Protein AF-A0A1Y3MLW8-F1 (afdb_monomer_lite)

Secondary structure (DSSP, 8-state):
-TTHHHHHHSSPPPEEEEE---TT-STTSSS---SS-SSHHHHHHIIIIIIHHHHHHHHH-TTS-EEEEE-TTSHHHHHHTTTT-HHHHHHHHHHHHHHHHHHHHHTT-TTEEEEEE---HHHH-SHHHHHHHHHHHHHHHHHTTT----EEEESTT----S--TT--SSGGGTT-S--SHHHHHHHHHHHHHHTT-S--EEEEE-SSBSS--S-SSTT--SSBTT-B--SPPEES-STT-TTEEEEE--SPTTB-SS---TTSTT--GGGGSTTB-SS--STTSB-HHHHHHHHHT-SS--

Radius of gyration: 18.71 Å; chains: 1; bounding box: 53×48×47 Å

Foldseek 3Di:
DPPVVCVVVVDADEAEDEQAAFALALQVFPFDPHPHHLDPVSLVCCQVVNLVVVLVVCVVPLSHQYEYAYHPNALLCVLPPCVPTPSNVSRVVRSLVSLLSSQLRQQVRPSYAYAYEPEELLRQQAPSSLLSSLVSVVSSNVSNPPGDHQAHEYQALAQFAQDDPVDAQDVQSVRRRRSGRVSSLVVSQVSNVVSVRPHHAYEYAQQWHLDDFPDSDRPLRWQFHLTARGDDWDAPPDPPPPRHGIHYHNDHFQFGQAACPPPDPRDTVSCVDPRHDPRDDGGRDGHVVRNVSHQVRYVVHD

pLDDT: mean 96.38, std 4.75, range [49.84, 98.94]

Sequence (302 aa):
MTLAEQNDTGKTVLTVFVVYDLPGRDCHALASNGELLANDSDWARYQSEYIDVIEEKLKTYKSQPVVLVVEPDSLANMVTNLDSTPACRDSEKYYMDGHAYLIKKLGVLPHVAMYLDIGHAFWLGWDDNRLKAGKVYSKVIQSGTPGNVRGFASNVANYTPWEDPTLSRGPDTEWNPCPDEKRYIEAMYKDFTSAGIKSVYFIDDTSRNGHKTDRTHPGEWCNQTGVGIGARPQANPISGMDYLDAFYWVKPLGESDGTSDESAKRYDGYCGHATAMKPAPEAGQWFQKHFEQGLENANPPL

Structure (mmCIF, N/CA/C/O backbone):
data_AF-A0A1Y3MLW8-F1
#
_entry.id   AF-A0A1Y3MLW8-F1
#
loop_
_atom_site.group_PDB
_atom_site.id
_atom_site.type_symbol
_atom_site.label_atom_id
_atom_site.label_alt_id
_atom_site.label_comp_id
_atom_site.label_asym_id
_atom_site.label_entity_id
_atom_site.label_seq_id
_atom_site.pdbx_PDB_ins_code
_atom_site.Cartn_x
_atom_site.Cartn_y
_atom_site.Cartn_z
_atom_site.occupancy
_atom_site.B_iso_or_equiv
_atom_site.auth_seq_id
_atom_site.auth_comp_id
_atom_site.auth_asym_id
_atom_site.auth_atom_id
_atom_site.pdbx_PDB_model_num
ATOM 1 N N . MET A 1 1 ? -27.211 14.405 0.243 1.00 49.84 1 MET A N 1
ATOM 2 C CA . MET A 1 1 ? -27.529 13.779 1.545 1.00 49.84 1 MET A CA 1
ATOM 3 C C . MET A 1 1 ? -26.325 12.951 1.935 1.00 49.84 1 MET A C 1
ATOM 5 O O . MET A 1 1 ? -25.868 12.167 1.116 1.00 49.84 1 MET A O 1
ATOM 9 N N . THR A 1 2 ? -25.741 13.196 3.102 1.00 64.38 2 THR A N 1
ATOM 10 C CA . THR A 1 2 ? -24.574 12.440 3.572 1.00 64.38 2 THR A CA 1
ATOM 11 C C . THR A 1 2 ? -24.978 10.984 3.785 1.00 64.38 2 THR A C 1
ATOM 13 O O . THR A 1 2 ? -26.080 10.737 4.275 1.00 64.38 2 THR A O 1
ATOM 16 N N . LEU A 1 3 ? -24.108 10.042 3.410 1.00 81.12 3 LEU A N 1
ATOM 17 C CA . LEU A 1 3 ? -24.342 8.597 3.552 1.00 81.12 3 LEU A CA 1
ATOM 18 C C . LEU A 1 3 ? -25.530 8.075 2.716 1.00 81.12 3 LEU A C 1
ATOM 20 O O . LEU A 1 3 ? -26.331 7.280 3.197 1.00 81.12 3 LEU A O 1
ATOM 24 N N . ALA A 1 4 ? -25.671 8.546 1.470 1.00 85.12 4 ALA A N 1
ATOM 25 C CA . ALA A 1 4 ? -26.802 8.205 0.600 1.00 85.12 4 ALA A CA 1
ATOM 26 C C . ALA A 1 4 ? -27.037 6.687 0.477 1.00 85.12 4 ALA A C 1
ATOM 28 O O . ALA A 1 4 ? -28.163 6.245 0.665 1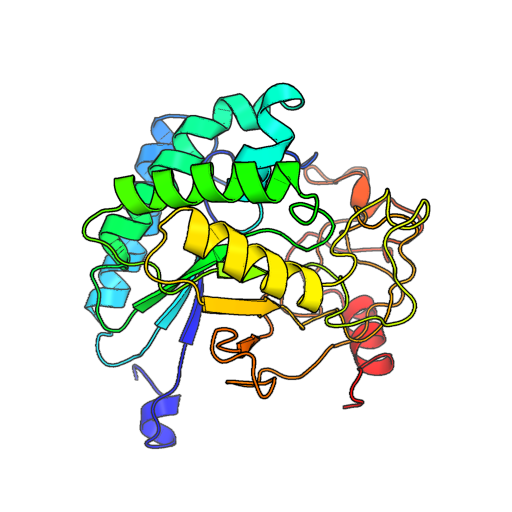.00 85.12 4 ALA A O 1
ATOM 29 N N . GLU A 1 5 ? -25.983 5.898 0.255 1.00 86.88 5 GLU A N 1
ATOM 30 C CA . GLU A 1 5 ? -26.079 4.436 0.141 1.00 86.88 5 GLU A CA 1
ATOM 31 C C . GLU A 1 5 ? -26.490 3.763 1.461 1.00 86.88 5 GLU A C 1
ATOM 33 O O . GLU A 1 5 ? -27.329 2.863 1.462 1.00 86.88 5 GLU A O 1
ATOM 38 N N . GLN A 1 6 ? -25.973 4.226 2.606 1.00 87.62 6 GLN A N 1
ATOM 39 C CA . GLN A 1 6 ? -26.411 3.712 3.909 1.00 87.62 6 GLN A CA 1
ATOM 40 C C . GLN A 1 6 ? -27.889 4.013 4.166 1.00 87.62 6 GLN A C 1
ATOM 42 O O . GLN A 1 6 ? -28.619 3.158 4.661 1.00 87.62 6 GLN A O 1
ATOM 47 N N . ASN A 1 7 ? -28.330 5.229 3.836 1.00 86.44 7 ASN A N 1
ATOM 48 C CA . ASN A 1 7 ? -29.715 5.648 4.033 1.00 86.44 7 ASN A CA 1
ATOM 49 C C . ASN A 1 7 ? -30.672 4.894 3.103 1.00 86.44 7 ASN A C 1
ATOM 51 O O . ASN A 1 7 ? -31.780 4.568 3.518 1.00 86.44 7 ASN A O 1
ATOM 55 N N . ASP A 1 8 ? -30.244 4.617 1.870 1.00 90.00 8 ASP A N 1
ATOM 56 C CA . ASP A 1 8 ? -31.035 3.888 0.876 1.00 90.00 8 ASP A CA 1
ATOM 57 C C . ASP A 1 8 ? -31.150 2.395 1.219 1.00 90.00 8 ASP A C 1
ATOM 59 O O . ASP A 1 8 ? -32.232 1.814 1.186 1.00 90.00 8 ASP A O 1
ATOM 63 N N . THR A 1 9 ? -30.043 1.772 1.630 1.00 90.06 9 THR A N 1
ATOM 64 C CA . THR A 1 9 ? -29.996 0.325 1.899 1.00 90.06 9 THR A CA 1
ATOM 65 C C . THR A 1 9 ? -30.373 -0.055 3.332 1.00 90.06 9 THR A C 1
ATOM 67 O O . THR A 1 9 ? -30.633 -1.229 3.607 1.00 90.06 9 THR A O 1
ATOM 70 N N . GLY A 1 10 ? -30.347 0.899 4.269 1.00 87.75 10 GLY A N 1
ATOM 71 C CA . GLY A 1 10 ? -30.473 0.648 5.707 1.00 87.75 10 GLY A CA 1
ATOM 72 C C . GLY A 1 10 ? -29.309 -0.156 6.302 1.00 87.75 10 GLY A C 1
ATOM 73 O O . GLY A 1 10 ? -29.403 -0.618 7.440 1.00 87.75 10 GLY A O 1
ATOM 74 N N . LYS A 1 11 ? -28.225 -0.361 5.543 1.00 89.06 11 LYS A N 1
ATOM 75 C CA . LYS A 1 11 ? -27.045 -1.124 5.960 1.00 89.06 11 LYS A CA 1
ATOM 76 C C . LYS A 1 11 ? -25.876 -0.193 6.238 1.00 89.06 11 LYS A C 1
ATOM 78 O O . LYS A 1 11 ? -25.722 0.859 5.622 1.00 89.06 11 LYS A O 1
ATOM 83 N N . THR A 1 12 ? -25.014 -0.606 7.158 1.00 89.31 12 THR A N 1
ATOM 84 C CA . THR A 1 12 ? -23.714 0.039 7.327 1.00 89.31 12 THR A CA 1
ATOM 85 C C . THR A 1 12 ? -22.856 -0.250 6.100 1.00 89.31 12 THR A C 1
ATOM 87 O O . THR A 1 12 ? -22.610 -1.409 5.778 1.00 89.31 12 THR A O 1
ATOM 90 N N . VAL A 1 13 ? -22.407 0.805 5.430 1.00 90.25 13 VAL A N 1
ATOM 91 C CA . VAL A 1 13 ? -21.426 0.743 4.341 1.00 90.25 13 VAL A CA 1
ATOM 92 C C . VAL A 1 13 ? -20.054 0.942 4.968 1.00 90.25 13 VAL A C 1
ATOM 94 O O . VAL A 1 13 ? -19.948 1.694 5.929 1.00 90.25 13 VAL A O 1
ATOM 97 N N . LEU A 1 14 ? -19.017 0.279 4.469 1.00 92.62 14 LEU A N 1
ATOM 98 C CA . LEU A 1 14 ? -17.629 0.537 4.852 1.00 92.62 14 LEU A CA 1
ATOM 99 C C . LEU A 1 14 ? -16.979 1.362 3.743 1.00 92.62 14 LEU A C 1
ATOM 101 O O . LEU A 1 14 ? -16.969 0.924 2.596 1.00 92.62 14 LEU A O 1
ATOM 105 N N . THR A 1 15 ? -16.443 2.537 4.067 1.00 94.56 15 THR A N 1
ATOM 106 C CA . THR A 1 15 ? -15.728 3.360 3.082 1.00 94.56 15 THR A CA 1
ATOM 107 C C . THR A 1 15 ? -14.231 3.148 3.224 1.00 94.56 15 THR A C 1
ATOM 109 O O . THR A 1 15 ? -13.705 3.228 4.331 1.00 94.56 15 THR A O 1
ATOM 112 N N . VAL A 1 16 ? -13.544 2.905 2.111 1.00 96.81 16 VAL A N 1
ATOM 113 C CA . VAL A 1 16 ? -12.088 2.752 2.077 1.00 96.81 16 VAL A CA 1
ATOM 114 C C . VAL A 1 16 ? -11.484 3.943 1.343 1.00 96.81 16 VAL A C 1
ATOM 116 O O . VAL A 1 16 ? -11.948 4.302 0.263 1.00 96.81 16 VAL A O 1
ATOM 119 N N . PHE A 1 17 ? -10.462 4.553 1.933 1.00 98.38 17 PHE A N 1
ATOM 120 C CA . PHE A 1 17 ? -9.641 5.580 1.297 1.00 98.38 17 PHE A CA 1
ATOM 121 C C . PHE A 1 17 ? -8.176 5.157 1.309 1.00 98.38 17 PHE A C 1
ATOM 123 O O . PHE A 1 17 ? -7.743 4.417 2.194 1.00 98.38 17 PHE A O 1
ATOM 130 N N . VAL A 1 18 ? -7.410 5.691 0.363 1.00 98.69 18 VAL A N 1
ATOM 131 C CA . VAL A 1 18 ? -5.948 5.659 0.400 1.00 98.69 18 VAL A CA 1
ATOM 132 C C . VAL A 1 18 ? -5.466 7.052 0.802 1.00 98.69 18 VAL A C 1
ATOM 134 O O . VAL A 1 18 ? -5.844 8.042 0.176 1.00 98.69 18 VAL A O 1
ATOM 137 N N . VAL A 1 19 ? -4.680 7.132 1.873 1.00 98.62 19 VAL A N 1
ATOM 138 C CA . VAL A 1 19 ? -3.973 8.350 2.301 1.00 98.62 19 VAL A CA 1
ATOM 139 C C . VAL A 1 19 ? -2.571 8.247 1.714 1.00 98.62 19 VAL A C 1
ATOM 141 O O . VAL A 1 19 ? -1.888 7.283 2.032 1.00 98.62 19 VAL A O 1
ATOM 144 N N . TYR A 1 20 ? -2.189 9.124 0.788 1.00 98.31 20 TYR A N 1
ATOM 145 C CA . TYR A 1 20 ? -0.993 8.926 -0.042 1.00 98.31 20 TYR A CA 1
ATOM 146 C C . TYR A 1 20 ? -0.427 10.247 -0.565 1.00 98.31 20 TYR A C 1
ATOM 148 O O . TYR A 1 20 ? -0.478 10.543 -1.762 1.00 98.31 20 TYR A O 1
ATOM 156 N N . ASP A 1 21 ? 0.072 11.079 0.343 1.00 98.38 21 ASP A N 1
ATOM 157 C CA . ASP A 1 21 ? 0.627 12.388 -0.021 1.00 98.38 21 ASP A CA 1
ATOM 158 C C . ASP A 1 21 ? 1.813 12.812 0.854 1.00 98.38 21 ASP A C 1
ATOM 160 O O . ASP A 1 21 ? 2.048 13.999 1.064 1.00 98.38 21 ASP A O 1
ATOM 164 N N . LEU A 1 22 ? 2.576 11.856 1.396 1.00 98.38 22 LEU A N 1
ATOM 165 C CA . LEU A 1 22 ? 3.767 12.181 2.184 1.00 98.38 22 LEU A CA 1
ATOM 166 C C . LEU A 1 22 ? 4.750 13.112 1.446 1.00 98.38 22 LEU A C 1
ATOM 168 O O . LEU A 1 22 ? 5.023 12.915 0.260 1.00 98.38 22 LEU A O 1
ATOM 172 N N . PRO A 1 23 ? 5.393 14.060 2.156 1.00 98.19 23 PRO A N 1
ATOM 173 C CA . PRO A 1 23 ? 6.496 14.832 1.600 1.00 98.19 23 PRO A CA 1
ATOM 174 C C . PRO A 1 23 ? 7.643 13.927 1.144 1.00 98.19 23 PRO A C 1
ATOM 176 O O . PRO A 1 23 ? 8.137 13.101 1.914 1.00 98.19 23 PRO A O 1
ATOM 179 N N . GLY A 1 24 ? 8.079 14.098 -0.106 1.00 96.56 24 GLY A N 1
ATOM 180 C CA . GLY A 1 24 ? 9.081 13.231 -0.730 1.00 96.56 24 GLY A CA 1
ATOM 181 C C . GLY A 1 24 ? 8.531 11.875 -1.177 1.00 96.56 24 GLY A C 1
ATOM 182 O O . GLY A 1 24 ? 9.279 10.899 -1.190 1.00 96.56 24 GLY A O 1
ATOM 183 N N . ARG A 1 25 ? 7.228 11.785 -1.481 1.00 96.62 25 ARG A N 1
ATOM 184 C CA . ARG A 1 25 ? 6.540 10.559 -1.923 1.00 96.62 25 ARG A CA 1
ATOM 185 C C . ARG A 1 25 ? 7.297 9.813 -3.025 1.00 96.62 25 ARG A C 1
ATOM 187 O O . ARG A 1 25 ? 7.830 10.448 -3.934 1.00 96.62 25 ARG A O 1
ATOM 194 N N . ASP A 1 26 ? 7.271 8.483 -2.969 1.00 93.50 26 ASP A N 1
ATOM 195 C CA . ASP A 1 26 ? 7.878 7.575 -3.955 1.00 93.50 26 ASP A CA 1
ATOM 196 C C . ASP A 1 26 ? 9.395 7.781 -4.081 1.00 93.50 26 ASP A C 1
ATOM 198 O O . ASP A 1 26 ? 9.954 7.898 -5.169 1.00 93.50 26 ASP A O 1
ATOM 202 N N . CYS A 1 27 ? 10.084 7.868 -2.939 1.00 94.88 27 CYS A N 1
ATOM 203 C CA . CYS A 1 27 ? 11.479 8.315 -2.868 1.00 94.88 27 CYS A CA 1
ATOM 204 C C . CYS A 1 27 ? 12.486 7.448 -3.648 1.00 94.88 27 CYS A C 1
ATOM 206 O O . CYS A 1 27 ? 13.619 7.885 -3.861 1.00 94.88 27 CYS A O 1
ATOM 208 N N . HIS A 1 28 ? 12.107 6.222 -4.025 1.00 93.44 28 HIS A N 1
ATOM 209 C CA . HIS A 1 28 ? 12.929 5.295 -4.807 1.00 93.44 28 HIS A CA 1
ATOM 210 C C . HIS A 1 28 ? 12.497 5.166 -6.274 1.00 93.44 28 HIS A C 1
ATOM 212 O O . HIS A 1 28 ? 13.205 4.540 -7.063 1.00 93.44 28 HIS A O 1
ATOM 218 N N . ALA A 1 29 ? 11.375 5.777 -6.659 1.00 85.75 29 ALA A N 1
ATOM 219 C CA . ALA A 1 29 ? 10.962 5.860 -8.052 1.00 85.75 29 ALA A CA 1
ATOM 220 C C . ALA A 1 29 ? 11.835 6.865 -8.826 1.00 85.75 29 ALA A C 1
ATOM 222 O O . ALA A 1 29 ? 12.434 7.779 -8.249 1.00 85.75 29 ALA A O 1
ATOM 223 N N . LEU A 1 30 ? 11.907 6.717 -10.153 1.00 81.19 30 LEU A N 1
ATOM 224 C CA . LEU A 1 30 ? 12.596 7.690 -11.010 1.00 81.19 30 LEU A CA 1
ATOM 225 C C . LEU A 1 30 ? 11.776 8.975 -11.159 1.00 81.19 30 LEU A C 1
ATOM 227 O O . LEU A 1 30 ? 12.343 10.052 -11.362 1.00 81.19 30 LEU A O 1
ATOM 231 N N . ALA A 1 31 ? 10.454 8.864 -11.035 1.00 76.75 31 ALA A N 1
ATOM 232 C CA . ALA A 1 31 ? 9.536 9.987 -10.989 1.00 76.75 31 ALA A CA 1
ATOM 233 C C . ALA A 1 31 ? 8.415 9.741 -9.972 1.00 76.75 31 ALA A C 1
ATOM 235 O O . ALA A 1 31 ? 7.936 8.624 -9.807 1.00 76.75 31 ALA A O 1
ATOM 236 N N . SER A 1 32 ? 7.965 10.823 -9.337 1.00 83.12 32 SER A N 1
ATOM 237 C CA . SER A 1 32 ? 6.831 10.832 -8.414 1.00 83.12 32 SER A CA 1
ATOM 238 C C . SER A 1 32 ? 5.794 11.856 -8.859 1.00 83.12 32 SER A C 1
ATOM 240 O O . SER A 1 32 ? 6.129 12.932 -9.368 1.00 83.12 32 SER A O 1
ATOM 242 N N . ASN A 1 33 ? 4.523 11.534 -8.624 1.00 80.69 33 ASN A N 1
ATOM 243 C CA . ASN A 1 33 ? 3.408 12.467 -8.792 1.00 80.69 33 ASN A CA 1
ATOM 244 C C . ASN A 1 33 ? 3.074 13.231 -7.495 1.00 80.69 33 ASN A C 1
ATOM 246 O O . ASN A 1 33 ? 2.058 13.925 -7.467 1.00 80.69 33 ASN A O 1
ATOM 250 N N . GLY A 1 34 ? 3.863 13.066 -6.425 1.00 87.44 34 GLY A N 1
ATOM 251 C CA . GLY A 1 34 ? 3.646 13.746 -5.148 1.00 87.44 34 GLY A CA 1
ATOM 252 C C . GLY A 1 34 ? 3.831 15.255 -5.281 1.00 87.44 34 GLY A C 1
ATOM 253 O O . GLY A 1 34 ? 4.800 15.718 -5.887 1.00 87.44 34 GLY A O 1
ATOM 254 N N . GLU A 1 35 ? 2.897 16.034 -4.735 1.00 94.25 35 GLU A N 1
ATOM 255 C CA . GLU A 1 35 ? 2.986 17.499 -4.788 1.00 94.25 35 GLU A CA 1
ATOM 256 C C . GLU A 1 35 ? 3.869 18.090 -3.678 1.00 94.25 35 GLU A C 1
ATOM 258 O O . GLU A 1 35 ? 4.337 19.224 -3.800 1.00 94.25 35 GLU A O 1
ATOM 263 N N . LEU A 1 36 ? 4.110 17.318 -2.614 1.00 97.38 36 LEU A N 1
ATOM 264 C CA . LEU A 1 36 ? 4.872 17.721 -1.438 1.00 97.38 36 LEU A CA 1
ATOM 265 C C . LEU A 1 36 ? 6.321 17.232 -1.542 1.00 97.38 36 LEU A C 1
ATOM 267 O O . LEU A 1 36 ? 6.594 16.033 -1.628 1.00 97.38 36 LEU A O 1
ATOM 271 N N . LEU A 1 37 ? 7.277 18.157 -1.514 1.00 97.12 37 LEU A N 1
ATOM 272 C CA . LEU A 1 37 ? 8.703 17.836 -1.543 1.00 97.12 37 LEU A CA 1
ATOM 273 C C . LEU A 1 37 ? 9.219 17.541 -0.126 1.00 97.12 37 LEU A C 1
ATOM 275 O O . LEU A 1 37 ? 8.651 18.000 0.858 1.00 97.12 37 LEU A O 1
ATOM 279 N N . ALA A 1 38 ? 10.342 16.831 -0.006 1.00 97.19 38 ALA A N 1
ATOM 280 C CA . ALA A 1 38 ? 10.981 16.522 1.279 1.00 97.19 38 ALA A CA 1
ATOM 281 C C . ALA A 1 38 ? 11.623 17.768 1.936 1.00 97.19 38 ALA A C 1
ATOM 283 O O . ALA A 1 38 ? 12.844 17.926 1.966 1.00 97.19 38 ALA A O 1
ATOM 284 N N . ASN A 1 39 ? 10.802 18.689 2.442 1.00 97.94 39 ASN A N 1
ATOM 285 C CA . ASN A 1 39 ? 11.227 19.906 3.132 1.00 97.94 39 ASN A CA 1
ATOM 286 C C . ASN A 1 39 ? 10.236 20.313 4.242 1.00 97.94 39 ASN A C 1
ATOM 288 O O . ASN A 1 39 ? 9.078 19.900 4.246 1.00 97.94 39 ASN A O 1
ATOM 292 N N . ASP A 1 40 ? 10.679 21.172 5.164 1.00 98.25 40 ASP A N 1
ATOM 293 C CA . ASP A 1 40 ? 9.876 21.596 6.321 1.00 98.25 40 ASP A CA 1
ATOM 294 C C . ASP A 1 40 ? 8.614 22.403 5.951 1.00 98.25 40 ASP A C 1
ATOM 296 O O . ASP A 1 40 ? 7.636 22.397 6.701 1.00 98.25 40 ASP A O 1
ATOM 300 N N . SER A 1 41 ? 8.610 23.101 4.810 1.00 98.31 41 SER A N 1
ATOM 301 C CA . SER A 1 41 ? 7.443 23.868 4.353 1.00 98.31 41 SER A CA 1
ATOM 302 C C . SER A 1 41 ? 6.327 22.940 3.880 1.00 98.31 41 SER A C 1
ATOM 304 O O . SER A 1 41 ? 5.177 23.101 4.278 1.00 98.31 41 SER A O 1
ATOM 306 N N . ASP A 1 42 ? 6.659 21.951 3.056 1.00 98.38 42 ASP A N 1
ATOM 307 C CA . ASP A 1 42 ? 5.702 20.957 2.572 1.00 98.38 42 ASP A CA 1
ATOM 308 C C . ASP A 1 42 ? 5.326 19.953 3.665 1.00 98.38 42 ASP A C 1
ATOM 310 O O . ASP A 1 42 ? 4.193 19.482 3.701 1.00 98.38 42 ASP A O 1
ATOM 314 N N . TRP A 1 43 ? 6.206 19.708 4.637 1.00 98.56 43 TRP A N 1
ATOM 315 C CA . TRP A 1 43 ? 5.832 19.031 5.876 1.00 98.56 43 TRP A CA 1
ATOM 316 C C . TRP A 1 43 ? 4.708 19.759 6.619 1.00 98.56 43 TRP A C 1
ATOM 318 O O . TRP A 1 43 ? 3.723 19.130 7.007 1.00 98.56 43 TRP A O 1
ATOM 328 N N . ALA A 1 44 ? 4.805 21.082 6.778 1.00 98.62 44 ALA A N 1
ATOM 329 C CA . ALA A 1 44 ? 3.736 21.853 7.406 1.00 98.62 44 ALA A CA 1
ATOM 330 C C . ALA A 1 44 ? 2.417 21.735 6.621 1.00 98.62 44 ALA A C 1
ATOM 332 O O . ALA A 1 44 ? 1.366 21.567 7.240 1.00 98.62 44 ALA A O 1
ATOM 333 N N . ARG A 1 45 ? 2.476 21.742 5.280 1.00 98.69 45 ARG A N 1
ATOM 334 C CA . ARG A 1 45 ? 1.305 21.537 4.407 1.00 98.69 45 ARG A CA 1
ATOM 335 C C . ARG A 1 45 ? 0.704 20.140 4.560 1.00 98.69 45 ARG A C 1
ATOM 337 O O . ARG A 1 45 ? -0.503 20.030 4.746 1.00 98.69 45 ARG A O 1
ATOM 344 N N . TYR A 1 46 ? 1.520 19.085 4.587 1.00 98.81 46 TYR A N 1
ATOM 345 C CA . TYR A 1 46 ? 1.047 17.717 4.842 1.00 98.81 46 TYR A CA 1
ATOM 346 C C . TYR A 1 46 ? 0.247 17.631 6.149 1.00 98.81 46 TYR A C 1
ATOM 348 O O . TYR A 1 46 ? -0.797 16.984 6.228 1.00 98.81 46 TYR A O 1
ATOM 356 N N . GLN A 1 47 ? 0.705 18.327 7.191 1.00 98.75 47 GLN A N 1
ATOM 357 C CA . GLN A 1 47 ? -0.008 18.358 8.462 1.00 98.75 47 GLN A CA 1
ATOM 358 C C . GLN A 1 47 ? -1.326 19.139 8.366 1.00 98.75 47 GLN A C 1
ATOM 360 O O . GLN A 1 47 ? -2.379 18.579 8.673 1.00 98.75 47 GLN A O 1
ATOM 365 N N . SER A 1 48 ? -1.282 20.411 7.954 1.00 98.50 48 SER A N 1
ATOM 366 C CA . SER A 1 48 ? -2.415 21.339 8.087 1.00 98.50 48 SER A CA 1
ATOM 367 C C . SER A 1 48 ? -3.396 21.327 6.915 1.00 98.50 48 SER A C 1
ATOM 369 O O . SER A 1 48 ? -4.590 21.547 7.114 1.00 98.50 48 SER A O 1
ATOM 371 N N . GLU A 1 49 ? -2.913 21.094 5.698 1.00 98.44 49 GLU A N 1
ATOM 372 C CA . GLU A 1 49 ? -3.705 21.148 4.464 1.00 98.44 49 GLU A CA 1
ATOM 373 C C . GLU A 1 49 ? -4.213 19.761 4.050 1.00 98.44 49 GLU A C 1
ATOM 375 O O . GLU A 1 49 ? -5.195 19.671 3.314 1.00 98.44 49 GLU A O 1
ATOM 380 N N . TYR A 1 50 ? -3.601 18.688 4.567 1.00 98.56 50 TYR A N 1
ATOM 381 C CA . TYR A 1 50 ? -3.959 17.311 4.229 1.00 98.56 50 TYR A CA 1
ATOM 382 C C . TYR A 1 50 ? -4.491 16.515 5.432 1.00 98.56 50 TYR A C 1
ATOM 384 O O . TYR A 1 50 ? -5.701 16.286 5.533 1.00 98.56 50 TYR A O 1
ATOM 392 N N . ILE A 1 51 ? -3.640 16.129 6.392 1.00 98.81 51 ILE A N 1
ATOM 393 C CA . ILE A 1 51 ? -4.054 15.241 7.496 1.00 98.81 51 ILE A CA 1
ATOM 394 C C . ILE A 1 51 ? -5.082 15.897 8.429 1.00 98.81 51 ILE A C 1
ATOM 396 O O . ILE A 1 51 ? -6.062 15.249 8.811 1.00 98.81 51 ILE A O 1
ATOM 400 N N . ASP A 1 52 ? -4.912 17.173 8.780 1.00 98.75 52 ASP A N 1
ATOM 401 C CA . ASP A 1 52 ? -5.876 17.907 9.610 1.00 98.75 52 ASP A CA 1
ATOM 402 C C . ASP A 1 52 ? -7.246 18.042 8.928 1.00 98.75 52 ASP A C 1
ATOM 404 O O . ASP A 1 52 ? -8.287 17.902 9.580 1.00 98.75 52 ASP A O 1
ATOM 408 N N . VAL A 1 53 ? -7.261 18.233 7.605 1.00 98.50 53 VAL A N 1
ATOM 409 C CA . VAL A 1 53 ? -8.495 18.299 6.810 1.00 98.50 53 VAL A CA 1
ATOM 410 C C . VAL A 1 53 ? -9.208 16.945 6.803 1.00 98.50 53 VAL A C 1
ATOM 412 O O . VAL A 1 53 ? -10.425 16.889 7.009 1.00 98.50 53 VAL A O 1
ATOM 415 N N . ILE A 1 54 ? -8.470 15.843 6.632 1.00 98.56 54 ILE A N 1
ATOM 416 C CA . ILE A 1 54 ? -9.018 14.482 6.730 1.00 98.56 54 ILE A CA 1
ATOM 417 C C . ILE A 1 54 ? -9.603 14.243 8.131 1.00 98.56 54 ILE A C 1
ATOM 419 O O . ILE A 1 54 ? -10.740 13.777 8.254 1.00 98.56 54 ILE A O 1
ATOM 423 N N . GLU A 1 55 ? -8.875 14.608 9.192 1.00 98.56 55 GLU A N 1
ATOM 424 C CA . GLU A 1 55 ? -9.335 14.460 10.578 1.00 98.56 55 GLU A CA 1
ATOM 425 C C . GLU A 1 55 ? -10.667 15.194 10.819 1.00 98.56 55 GLU A C 1
ATOM 427 O O . GLU A 1 55 ? -11.583 14.636 11.432 1.00 98.56 55 GLU A O 1
ATOM 432 N N . GLU A 1 56 ? -10.812 16.424 10.315 1.00 98.12 56 GLU A N 1
ATOM 433 C CA . GLU A 1 56 ? -12.048 17.210 10.416 1.00 98.12 56 GLU A CA 1
ATOM 434 C C . GLU A 1 56 ? -13.243 16.473 9.786 1.00 98.12 56 GLU A C 1
ATOM 436 O O . GLU A 1 56 ? -14.324 16.378 10.389 1.00 98.12 56 GLU A O 1
ATOM 441 N N . LYS A 1 57 ? -13.059 15.895 8.591 1.00 96.75 57 LYS A N 1
ATOM 442 C CA . LYS A 1 57 ? -14.129 15.148 7.910 1.00 96.75 57 LYS A CA 1
ATOM 443 C C . LYS A 1 57 ? -14.473 13.863 8.649 1.00 96.75 57 LYS A C 1
ATOM 445 O O . LYS A 1 57 ? -15.655 13.589 8.865 1.00 96.75 57 LYS A O 1
ATOM 450 N N . LEU A 1 58 ? -13.479 13.124 9.135 1.00 97.06 58 LEU A N 1
ATOM 451 C CA . LEU A 1 58 ? -13.711 11.905 9.913 1.00 97.06 58 LEU A CA 1
ATOM 452 C C . LEU A 1 58 ? -14.391 12.197 11.259 1.00 97.06 58 LEU A C 1
ATOM 454 O O . LEU A 1 58 ? -15.247 11.426 11.691 1.00 97.06 58 LEU A O 1
ATOM 458 N N . LYS A 1 59 ? -14.103 13.338 11.898 1.00 97.00 59 LYS A N 1
ATOM 459 C CA . LYS A 1 59 ? -14.828 13.803 13.096 1.00 97.00 59 LYS A CA 1
ATOM 460 C C . LYS A 1 59 ? -16.261 14.238 12.799 1.00 97.00 59 LYS A C 1
ATOM 462 O O . LYS A 1 59 ? -17.083 14.226 13.715 1.00 97.00 59 LYS A O 1
ATOM 467 N N . THR A 1 60 ? -16.570 14.605 11.560 1.00 94.81 60 THR A N 1
ATOM 468 C CA . THR A 1 60 ? -17.928 14.964 11.136 1.00 94.81 60 THR A CA 1
ATOM 469 C C . THR A 1 60 ? -18.775 13.712 10.885 1.00 94.81 60 THR A C 1
ATOM 471 O O . THR A 1 60 ? -19.900 13.619 11.373 1.00 94.81 60 THR A O 1
ATOM 474 N N . TYR A 1 61 ? -18.223 12.706 10.201 1.00 91.12 61 TYR A N 1
ATOM 475 C CA . TYR A 1 61 ? -18.945 11.499 9.774 1.00 91.12 61 TYR A CA 1
ATOM 476 C C . TYR A 1 61 ? -18.735 10.287 10.695 1.00 91.12 61 TYR A C 1
ATOM 478 O O . TYR A 1 61 ? -18.398 9.199 10.243 1.00 91.12 61 TYR A O 1
ATOM 486 N N . LYS A 1 62 ? -18.968 10.448 12.003 1.00 92.06 62 LYS A N 1
ATOM 487 C CA . LYS A 1 62 ? -18.653 9.420 13.024 1.00 92.06 62 LYS A CA 1
ATOM 488 C C . LYS A 1 62 ? -19.438 8.106 12.908 1.00 92.06 62 LYS A C 1
ATOM 490 O O . LYS A 1 62 ? -19.038 7.108 13.494 1.00 92.06 62 LYS A O 1
ATOM 495 N N . SER A 1 63 ? -20.583 8.113 12.225 1.00 89.19 63 SER A N 1
ATOM 496 C CA . SER A 1 63 ? -21.417 6.916 12.031 1.00 89.19 63 SER A CA 1
ATOM 497 C C . SER A 1 63 ? -20.978 6.053 10.846 1.00 89.19 63 SER A C 1
ATOM 499 O O . SER A 1 63 ? -21.457 4.930 10.713 1.00 89.19 63 SER A O 1
ATOM 501 N N . GLN A 1 64 ? -20.112 6.581 9.978 1.00 92.12 64 GLN A N 1
ATOM 502 C CA . GLN A 1 64 ? -19.573 5.889 8.813 1.00 92.12 64 GLN A CA 1
ATOM 503 C C . GLN A 1 64 ? -18.283 5.187 9.243 1.00 92.12 64 GLN A C 1
ATOM 505 O O . GLN A 1 64 ? -17.324 5.883 9.571 1.00 92.12 64 GLN A O 1
ATOM 510 N N . PRO A 1 65 ? -18.209 3.848 9.272 1.00 95.31 65 PRO A N 1
ATOM 511 C CA . PRO A 1 65 ? -16.926 3.191 9.465 1.00 95.31 65 PRO A CA 1
ATOM 512 C C . PRO A 1 65 ? -16.027 3.459 8.254 1.00 95.31 65 PRO A C 1
ATOM 514 O O . PRO A 1 65 ? -16.480 3.409 7.104 1.00 95.31 65 PRO A O 1
ATOM 517 N N . VAL A 1 66 ? -14.759 3.758 8.522 1.00 97.88 66 VAL A N 1
ATOM 518 C CA . VAL A 1 66 ? -13.768 4.121 7.509 1.00 97.88 66 VAL A CA 1
ATOM 519 C C . VAL A 1 66 ? -12.520 3.262 7.658 1.00 97.88 66 VAL A C 1
ATOM 521 O O . VAL A 1 66 ? -11.999 3.093 8.759 1.00 97.88 66 VAL A O 1
ATOM 524 N N . VAL A 1 67 ? -12.016 2.759 6.536 1.00 98.62 67 VAL A N 1
ATOM 525 C CA . VAL A 1 67 ? -10.681 2.176 6.419 1.00 98.62 67 VAL A CA 1
ATOM 526 C C . VAL A 1 67 ? -9.765 3.169 5.718 1.00 98.62 67 VAL A C 1
ATOM 528 O O . VAL A 1 67 ? -10.143 3.746 4.700 1.00 98.62 67 VAL A O 1
ATOM 531 N N . LEU A 1 68 ? -8.557 3.342 6.247 1.00 98.88 68 LEU A N 1
ATOM 532 C CA . LEU A 1 68 ? -7.483 4.081 5.595 1.00 98.88 68 LEU A CA 1
ATOM 533 C C . LEU A 1 68 ? -6.351 3.107 5.266 1.00 98.88 68 LEU A C 1
ATOM 535 O O . LEU A 1 68 ? -5.761 2.525 6.179 1.00 98.88 68 LEU A O 1
ATOM 539 N N . VAL A 1 69 ? -6.056 2.938 3.979 1.00 98.88 69 VAL A N 1
ATOM 540 C CA . VAL A 1 69 ? -4.787 2.363 3.518 1.00 98.88 69 VAL A CA 1
ATOM 541 C C . VAL A 1 69 ? -3.770 3.490 3.527 1.00 98.88 69 VAL A C 1
ATOM 543 O O . VAL A 1 69 ? -3.996 4.534 2.916 1.00 98.88 69 VAL A O 1
ATOM 546 N N . VAL A 1 70 ? -2.710 3.322 4.304 1.00 98.88 70 VAL A N 1
ATOM 547 C CA . VAL A 1 70 ? -1.836 4.424 4.689 1.00 98.88 70 VAL A CA 1
ATOM 548 C C . VAL A 1 70 ? -0.526 4.343 3.932 1.00 98.88 70 VAL A C 1
ATOM 550 O O . VAL A 1 70 ? 0.242 3.402 4.121 1.00 98.88 70 VAL A O 1
ATOM 553 N N . GLU A 1 71 ? -0.308 5.387 3.143 1.00 98.62 71 GLU A N 1
ATOM 554 C CA . GLU A 1 71 ? 0.924 5.789 2.481 1.00 98.62 71 GLU A CA 1
ATOM 555 C C . GLU A 1 71 ? 1.647 4.614 1.809 1.00 98.62 71 GLU A C 1
ATOM 557 O O . GLU A 1 71 ? 2.717 4.211 2.268 1.00 98.62 71 GLU A O 1
ATOM 562 N N . PRO A 1 72 ? 1.080 4.037 0.732 1.00 98.62 72 PRO A N 1
ATOM 563 C CA . PRO A 1 72 ? 1.790 3.059 -0.088 1.00 98.62 72 PRO A CA 1
ATOM 564 C C . PRO A 1 72 ? 3.195 3.519 -0.489 1.00 98.62 72 PRO A C 1
ATOM 566 O O . PRO A 1 72 ? 3.447 4.715 -0.605 1.00 98.62 72 PRO A O 1
ATOM 569 N N . ASP A 1 73 ? 4.117 2.573 -0.683 1.00 96.50 73 ASP A N 1
ATOM 570 C CA . ASP A 1 73 ? 5.489 2.852 -1.146 1.00 96.50 73 ASP A CA 1
ATOM 571 C C . ASP A 1 73 ? 6.313 3.746 -0.193 1.00 96.50 73 ASP A C 1
ATOM 573 O O . ASP A 1 73 ? 7.260 4.420 -0.588 1.00 96.50 73 ASP A O 1
ATOM 577 N N . SER A 1 74 ? 5.988 3.773 1.103 1.00 98.25 74 SER A N 1
ATOM 578 C CA . SER A 1 74 ? 6.658 4.668 2.055 1.00 98.25 74 SER A CA 1
ATOM 579 C C . SER A 1 74 ? 7.588 3.937 3.033 1.00 98.25 74 SER A C 1
ATOM 581 O O . SER A 1 74 ? 8.808 3.924 2.867 1.00 98.25 74 SER A O 1
ATOM 583 N N . LEU A 1 75 ? 7.055 3.282 4.065 1.00 98.62 75 LEU A N 1
ATOM 584 C CA . LEU A 1 75 ? 7.852 2.625 5.103 1.00 98.62 75 LEU A CA 1
ATOM 585 C C . LEU A 1 75 ? 8.645 1.428 4.569 1.00 98.62 75 LEU A C 1
ATOM 587 O O . LEU A 1 75 ? 9.712 1.134 5.107 1.00 98.62 75 LEU A O 1
ATOM 591 N N . ALA A 1 76 ? 8.195 0.772 3.496 1.00 98.50 76 ALA A N 1
ATOM 592 C CA . ALA A 1 76 ? 8.986 -0.251 2.812 1.00 98.50 76 ALA A CA 1
ATOM 593 C C . ALA A 1 76 ? 10.313 0.320 2.264 1.00 98.50 76 ALA A C 1
ATOM 595 O O . ALA A 1 76 ? 11.370 -0.288 2.452 1.00 98.50 76 ALA A O 1
ATOM 596 N N . ASN A 1 77 ? 10.303 1.547 1.727 1.00 98.44 77 ASN A N 1
ATOM 597 C CA . ASN A 1 77 ? 11.521 2.253 1.318 1.00 98.44 77 ASN A CA 1
ATOM 598 C C . ASN A 1 77 ? 12.460 2.540 2.505 1.00 98.44 77 ASN A C 1
ATOM 600 O O . ASN A 1 77 ? 13.683 2.459 2.359 1.00 98.44 77 ASN A O 1
ATOM 604 N N . MET A 1 78 ? 11.917 2.796 3.701 1.00 98.19 78 MET A N 1
ATOM 605 C CA . MET A 1 78 ? 12.714 2.980 4.927 1.00 98.19 78 MET A CA 1
ATOM 606 C C . MET A 1 78 ? 13.404 1.689 5.387 1.00 98.19 78 MET A C 1
ATOM 608 O O . MET A 1 78 ? 14.361 1.733 6.158 1.00 98.19 78 MET A O 1
ATOM 612 N N . VAL A 1 79 ? 12.937 0.528 4.919 1.00 98.38 79 VAL A N 1
ATOM 613 C CA . VAL A 1 79 ? 13.536 -0.772 5.236 1.00 98.38 79 VAL A CA 1
ATOM 614 C C . VAL A 1 79 ? 14.687 -1.110 4.288 1.00 98.38 79 VAL A C 1
ATOM 616 O O . VAL A 1 79 ? 15.692 -1.665 4.741 1.00 98.38 79 VAL A O 1
ATOM 619 N N . THR A 1 80 ? 14.558 -0.800 2.993 1.00 98.00 80 THR A N 1
ATOM 620 C CA . THR A 1 80 ? 15.472 -1.334 1.965 1.00 98.00 80 THR A CA 1
ATOM 621 C C . THR A 1 80 ? 16.297 -0.288 1.219 1.00 98.00 80 THR A C 1
ATOM 623 O O . THR A 1 80 ? 17.371 -0.631 0.734 1.00 98.00 80 THR A O 1
ATOM 626 N N . ASN A 1 81 ? 15.847 0.970 1.132 1.00 97.69 81 ASN A N 1
ATOM 627 C CA . ASN A 1 81 ? 16.343 1.905 0.110 1.00 97.69 81 ASN A CA 1
ATOM 628 C C . ASN A 1 81 ? 17.073 3.142 0.660 1.00 97.69 81 ASN A C 1
ATOM 630 O O . ASN A 1 81 ? 17.587 3.945 -0.121 1.00 97.69 81 ASN A O 1
ATOM 634 N N . LEU A 1 82 ? 17.202 3.281 1.985 1.00 95.88 82 LEU A N 1
ATOM 635 C CA . LEU A 1 82 ? 17.935 4.392 2.613 1.00 95.88 82 LEU A CA 1
ATOM 636 C C . LEU A 1 82 ? 19.408 4.456 2.170 1.00 95.88 82 LEU A C 1
ATOM 638 O O . LEU A 1 82 ? 19.912 5.516 1.801 1.00 95.88 82 LEU A O 1
ATOM 642 N N . ASP A 1 83 ? 20.119 3.330 2.149 1.00 94.31 83 ASP A N 1
ATOM 643 C CA . ASP A 1 83 ? 21.556 3.342 1.844 1.00 94.31 83 ASP A CA 1
ATOM 644 C C . ASP A 1 83 ? 21.831 3.620 0.356 1.00 94.31 83 ASP A C 1
ATOM 646 O O . ASP A 1 83 ? 22.766 4.345 0.005 1.00 94.31 83 ASP A O 1
ATOM 650 N N . SER A 1 84 ? 20.981 3.097 -0.529 1.00 95.00 84 SER A N 1
ATOM 651 C CA . SER A 1 84 ? 21.149 3.183 -1.982 1.00 95.00 84 SER A CA 1
ATOM 652 C C . SER A 1 84 ? 20.611 4.479 -2.589 1.00 95.00 84 SER A C 1
ATOM 654 O O . SER A 1 84 ? 21.068 4.872 -3.661 1.00 95.00 84 SER A O 1
ATOM 656 N N . THR A 1 85 ? 19.685 5.174 -1.915 1.00 96.50 85 THR A N 1
ATOM 657 C CA . THR A 1 85 ? 18.881 6.231 -2.549 1.00 96.50 85 THR A CA 1
ATOM 658 C C . THR A 1 85 ? 18.898 7.533 -1.747 1.00 96.50 85 THR A C 1
ATOM 660 O O . THR A 1 85 ? 18.251 7.615 -0.702 1.00 96.50 85 THR A O 1
ATOM 663 N N . PRO A 1 86 ? 19.597 8.586 -2.225 1.00 96.44 86 PRO A N 1
ATOM 664 C CA . PRO A 1 86 ? 19.642 9.884 -1.549 1.00 96.44 86 PRO A CA 1
ATOM 665 C C . PRO A 1 86 ? 18.261 10.469 -1.241 1.00 96.44 86 PRO A C 1
ATOM 667 O O . PRO A 1 86 ? 18.023 10.862 -0.105 1.00 96.44 86 PRO A O 1
ATOM 670 N N . ALA A 1 87 ? 17.332 10.426 -2.201 1.00 96.44 87 ALA A N 1
ATOM 671 C CA . ALA A 1 87 ? 15.979 10.943 -2.011 1.00 96.44 87 ALA A CA 1
ATOM 672 C C . ALA A 1 87 ? 15.226 10.238 -0.865 1.00 96.44 87 ALA A C 1
ATOM 674 O O . ALA A 1 87 ? 14.491 10.893 -0.128 1.00 96.44 87 ALA A O 1
ATOM 675 N N . CYS A 1 88 ? 15.453 8.937 -0.641 1.00 97.62 88 CYS A N 1
ATOM 676 C CA . CYS A 1 88 ? 14.878 8.235 0.509 1.00 97.62 88 CYS A CA 1
ATOM 677 C C . CYS A 1 88 ? 15.498 8.658 1.840 1.00 97.62 88 CYS A C 1
ATOM 679 O O . CYS A 1 88 ? 14.773 8.759 2.825 1.00 97.62 88 CYS A O 1
ATOM 681 N N . ARG A 1 89 ? 16.801 8.965 1.885 1.00 97.56 89 ARG A N 1
ATOM 682 C CA . ARG A 1 89 ? 17.422 9.526 3.101 1.00 97.56 89 ARG A CA 1
ATOM 683 C C . ARG A 1 89 ? 16.882 10.907 3.422 1.00 97.56 89 ARG A C 1
ATOM 685 O O . ARG A 1 89 ? 16.556 11.179 4.572 1.00 97.56 89 ARG A O 1
ATOM 692 N N . ASP A 1 90 ? 16.745 11.750 2.405 1.00 97.19 90 ASP A N 1
ATOM 693 C CA . ASP A 1 90 ? 16.203 13.099 2.566 1.00 97.19 90 ASP A CA 1
ATOM 694 C C . ASP A 1 90 ? 14.728 13.056 3.012 1.00 97.19 90 ASP A C 1
ATOM 696 O O . ASP A 1 90 ? 14.274 13.923 3.760 1.00 97.19 90 ASP A O 1
ATOM 700 N N . SER A 1 91 ? 13.997 12.008 2.613 1.00 98.06 91 SER A N 1
ATOM 701 C CA . SER A 1 91 ? 12.586 11.797 2.960 1.00 98.06 91 SER A CA 1
ATOM 702 C C . SER A 1 91 ? 12.365 11.066 4.290 1.00 98.06 91 SER A C 1
ATOM 704 O O . SER A 1 91 ? 11.249 11.092 4.810 1.00 98.06 91 SER A O 1
ATOM 706 N N . GLU A 1 92 ? 13.400 10.449 4.880 1.00 98.38 92 GLU A N 1
ATOM 707 C CA . GLU A 1 92 ? 13.270 9.554 6.043 1.00 98.38 92 GLU A CA 1
ATOM 708 C C . GLU A 1 92 ? 12.526 10.218 7.200 1.00 98.38 92 GLU A C 1
ATOM 710 O O . GLU A 1 92 ? 11.576 9.660 7.755 1.00 98.38 92 GLU A O 1
ATOM 715 N N . LYS A 1 93 ? 12.922 11.451 7.530 1.00 98.19 93 LYS A N 1
ATOM 716 C CA . LYS A 1 93 ? 12.274 12.235 8.582 1.00 98.19 93 LYS A CA 1
ATOM 717 C C . LYS A 1 93 ? 10.772 12.368 8.330 1.00 98.19 93 LYS A C 1
ATOM 719 O O . LYS A 1 93 ? 9.984 12.119 9.238 1.00 98.19 93 LYS A O 1
ATOM 724 N N . TYR A 1 94 ? 10.382 12.765 7.122 1.00 98.56 94 TYR A N 1
ATOM 725 C CA . TYR A 1 94 ? 8.990 13.067 6.796 1.00 98.56 94 TYR A CA 1
ATOM 726 C C . TYR A 1 94 ? 8.138 11.807 6.719 1.00 98.56 94 TYR A C 1
ATOM 728 O O . TYR A 1 94 ? 6.992 11.832 7.155 1.00 98.56 94 TYR A O 1
ATOM 736 N N . TYR A 1 95 ? 8.700 10.686 6.265 1.00 98.62 95 TYR A N 1
ATOM 737 C CA . TYR A 1 95 ? 7.991 9.409 6.270 1.00 98.62 95 TYR A CA 1
ATOM 738 C C . TYR A 1 95 ? 7.743 8.945 7.704 1.00 98.62 95 TYR A C 1
ATOM 740 O O . TYR A 1 95 ? 6.604 8.658 8.074 1.00 98.62 95 TYR A O 1
ATOM 748 N N . MET A 1 96 ? 8.778 8.930 8.546 1.00 98.69 96 MET A N 1
ATOM 749 C CA . MET A 1 96 ? 8.654 8.468 9.931 1.00 98.69 96 MET A CA 1
ATOM 750 C C . MET A 1 96 ? 7.735 9.381 10.760 1.00 98.69 96 MET A C 1
ATOM 752 O O . MET A 1 96 ? 6.846 8.889 11.464 1.00 98.69 96 MET A O 1
ATOM 756 N N . ASP A 1 97 ? 7.908 10.702 10.656 1.00 98.75 97 ASP A N 1
ATOM 757 C CA . ASP A 1 97 ? 7.106 11.681 11.396 1.00 98.75 97 ASP A CA 1
ATOM 758 C C . ASP A 1 97 ? 5.682 11.797 10.837 1.00 98.75 97 ASP A C 1
ATOM 760 O O . ASP A 1 97 ? 4.732 11.948 11.608 1.00 98.75 97 ASP A O 1
ATOM 764 N N . GLY A 1 98 ? 5.501 11.683 9.520 1.00 98.75 98 GLY A N 1
ATOM 765 C CA . GLY A 1 98 ? 4.197 11.748 8.867 1.00 98.75 98 GLY A CA 1
ATOM 766 C C . GLY A 1 98 ? 3.295 10.579 9.232 1.00 98.75 98 GLY A C 1
ATOM 767 O O . GLY A 1 98 ? 2.134 10.804 9.585 1.00 98.75 98 GLY A O 1
ATOM 768 N N . HIS A 1 99 ? 3.837 9.358 9.280 1.00 98.88 99 HIS A N 1
ATOM 769 C CA . HIS A 1 99 ? 3.104 8.207 9.807 1.00 98.88 99 HIS A CA 1
ATOM 770 C C . HIS A 1 99 ? 2.747 8.379 11.278 1.00 98.88 99 HIS A C 1
ATOM 772 O O . HIS A 1 99 ? 1.599 8.172 11.666 1.00 98.88 99 HIS A O 1
ATOM 778 N N . ALA A 1 100 ? 3.702 8.795 12.113 1.00 98.88 100 ALA A N 1
ATOM 779 C CA . ALA A 1 100 ? 3.425 9.032 13.526 1.00 98.88 100 ALA A CA 1
ATOM 780 C C . ALA A 1 100 ? 2.325 10.095 13.713 1.00 98.88 100 ALA A C 1
ATOM 782 O O . ALA A 1 100 ? 1.424 9.923 14.537 1.00 98.88 100 ALA A O 1
ATOM 783 N N . TYR A 1 101 ? 2.358 11.169 12.921 1.00 98.88 101 TYR A N 1
ATOM 784 C CA . TYR A 1 101 ? 1.370 12.240 12.961 1.00 98.88 101 TYR A CA 1
ATOM 785 C C . TYR A 1 101 ? -0.028 11.755 12.559 1.00 98.88 101 TYR A C 1
ATOM 787 O O . TYR A 1 101 ? -0.977 11.958 13.322 1.00 98.88 101 TYR A O 1
ATOM 795 N N . LEU A 1 102 ? -0.160 11.061 11.420 1.00 98.50 102 LEU A N 1
ATOM 796 C CA . LEU A 1 102 ? -1.456 10.553 10.964 1.00 98.50 102 LEU A CA 1
ATOM 797 C C . LEU A 1 102 ? -2.012 9.492 11.925 1.00 98.50 102 LEU A C 1
ATOM 799 O O . LEU A 1 102 ? -3.196 9.538 12.258 1.00 98.50 102 LEU A O 1
ATOM 803 N N . ILE A 1 103 ? -1.163 8.613 12.477 1.00 98.88 103 ILE A N 1
ATOM 804 C CA . ILE A 1 103 ? -1.590 7.606 13.454 1.00 98.88 103 ILE A CA 1
ATOM 805 C C . ILE A 1 103 ? -2.148 8.300 14.693 1.00 98.88 103 ILE A C 1
ATOM 807 O O . ILE A 1 103 ? -3.264 8.003 15.119 1.00 98.88 103 ILE A O 1
ATOM 811 N N . LYS A 1 104 ? -1.416 9.279 15.235 1.00 98.81 104 LYS A N 1
ATOM 812 C CA . LYS A 1 104 ? -1.815 10.029 16.432 1.00 98.81 104 LYS A CA 1
ATOM 813 C C . LYS A 1 104 ? -3.138 10.773 16.264 1.00 98.81 104 LYS A C 1
ATOM 815 O O . LYS A 1 104 ? -3.883 10.911 17.234 1.00 98.81 104 LYS A O 1
ATOM 820 N N . LYS A 1 105 ? -3.416 11.272 15.061 1.00 98.69 105 LYS A N 1
ATOM 821 C CA . LYS A 1 105 ? -4.593 12.097 14.756 1.00 98.69 105 LYS A CA 1
ATOM 822 C C . LYS A 1 105 ? -5.812 11.260 14.391 1.00 98.69 105 LYS A C 1
ATOM 824 O O . LYS A 1 105 ? -6.908 11.519 14.878 1.00 98.69 105 LYS A O 1
ATOM 829 N N . LEU A 1 106 ? -5.621 10.245 13.555 1.00 98.69 106 LEU A N 1
ATOM 830 C CA . LEU A 1 106 ? -6.716 9.482 12.961 1.00 98.69 106 LEU A CA 1
ATOM 831 C C . LEU A 1 106 ? -6.990 8.184 13.731 1.00 98.69 106 LEU A C 1
ATOM 833 O O . LEU A 1 106 ? -8.146 7.808 13.904 1.00 98.69 106 LEU A O 1
ATOM 837 N N . GLY A 1 107 ? -5.959 7.549 14.297 1.00 98.25 107 GLY A N 1
ATOM 838 C CA . GLY A 1 107 ? -6.066 6.280 15.032 1.00 98.25 107 GLY A CA 1
ATOM 839 C C . GLY A 1 107 ? -6.706 6.366 16.415 1.00 98.25 107 GLY A C 1
ATOM 840 O O . GLY A 1 107 ? -6.868 5.346 17.085 1.00 98.25 107 GLY A O 1
ATOM 841 N N . VAL A 1 108 ? -7.046 7.570 16.875 1.00 98.38 108 VAL A N 1
ATOM 842 C CA . VAL A 1 108 ? -7.847 7.782 18.093 1.00 98.38 108 VAL A CA 1
ATOM 843 C C . VAL A 1 108 ? -9.351 7.772 17.805 1.00 98.38 108 VAL A C 1
ATOM 845 O O . VAL A 1 108 ? -10.155 7.768 18.738 1.00 98.38 108 VAL A O 1
ATOM 848 N N . LEU A 1 109 ? -9.747 7.796 16.528 1.00 98.44 109 LEU A N 1
ATOM 849 C CA . LEU A 1 109 ? -11.142 7.799 16.109 1.00 98.44 109 LEU A CA 1
ATOM 850 C C . LEU A 1 109 ? -11.666 6.352 16.068 1.00 98.44 109 LEU A C 1
ATOM 852 O O . LEU A 1 109 ? -11.161 5.546 15.292 1.00 98.44 109 LEU A O 1
ATOM 856 N N . PRO A 1 110 ? -12.684 5.991 16.874 1.00 97.44 110 PRO A N 1
ATOM 857 C CA . PRO A 1 110 ? -13.088 4.593 17.056 1.00 97.44 110 PRO A CA 1
ATOM 858 C C . PRO A 1 110 ? -13.736 3.959 15.817 1.00 97.44 110 PRO A C 1
ATOM 860 O O . PRO A 1 110 ? -13.825 2.739 15.734 1.00 97.44 110 PRO A O 1
ATOM 863 N N . HIS A 1 111 ? -14.209 4.771 14.869 1.00 97.12 111 HIS A N 1
ATOM 864 C CA . HIS A 1 111 ? -14.797 4.328 13.602 1.00 97.12 111 HIS A CA 1
ATOM 865 C C . HIS A 1 111 ? -13.775 4.243 12.458 1.00 97.12 111 HIS A C 1
ATOM 867 O O . HIS A 1 111 ? -14.171 3.974 11.327 1.00 97.12 111 HIS A O 1
ATOM 873 N N . VAL A 1 112 ? -12.486 4.480 12.734 1.00 98.50 112 VAL A N 1
ATOM 874 C CA . VAL A 1 112 ? -11.405 4.459 11.741 1.00 98.50 112 VAL A CA 1
ATOM 875 C C . VAL A 1 112 ? -10.487 3.263 11.989 1.00 98.50 112 VAL A C 1
ATOM 877 O O . VAL A 1 112 ? -9.930 3.108 13.075 1.00 98.50 112 VAL A O 1
ATOM 880 N N . ALA A 1 113 ? -10.289 2.438 10.964 1.00 98.56 113 ALA A N 1
ATOM 881 C CA . ALA A 1 113 ? -9.289 1.378 10.942 1.00 98.56 113 ALA A CA 1
ATOM 882 C C . ALA A 1 113 ? -8.172 1.744 9.957 1.00 98.56 113 ALA A C 1
ATOM 884 O O . ALA A 1 113 ? -8.430 1.969 8.779 1.00 98.56 113 ALA A O 1
ATOM 885 N N . MET A 1 114 ? -6.928 1.805 10.431 1.00 98.81 114 MET A N 1
ATOM 886 C CA . MET A 1 114 ? -5.768 2.098 9.582 1.00 98.81 114 MET A CA 1
ATOM 887 C C . MET A 1 114 ? -4.969 0.833 9.287 1.00 98.81 114 MET A C 1
ATOM 889 O O . MET A 1 114 ? -4.684 0.064 10.212 1.00 98.81 114 MET A O 1
ATOM 893 N N . TYR A 1 115 ? -4.574 0.672 8.026 1.00 98.94 115 TYR A N 1
ATOM 894 C CA . TYR A 1 115 ? -3.668 -0.370 7.557 1.00 98.94 115 TYR A CA 1
ATOM 895 C C . TYR A 1 115 ? -2.441 0.297 6.944 1.00 98.94 115 TYR A C 1
ATOM 897 O O . TYR A 1 115 ? -2.563 0.977 5.928 1.00 98.94 115 TYR A O 1
ATOM 905 N N . LEU A 1 116 ? -1.283 0.152 7.591 1.00 98.94 116 LEU A N 1
ATOM 906 C CA . LEU A 1 116 ? -0.030 0.697 7.063 1.00 98.94 116 LEU A CA 1
ATOM 907 C C . LEU A 1 116 ? 0.448 -0.175 5.904 1.00 98.94 116 LEU A C 1
ATOM 909 O O . LEU A 1 116 ? 0.502 -1.394 6.060 1.00 98.94 116 LEU A O 1
ATOM 913 N N . ASP A 1 117 ? 0.782 0.424 4.766 1.00 98.94 117 ASP A N 1
ATOM 914 C CA . ASP A 1 117 ? 1.352 -0.330 3.651 1.00 98.94 117 ASP A CA 1
ATOM 915 C C . ASP A 1 117 ? 2.644 -1.040 4.070 1.00 98.94 117 ASP A C 1
ATOM 917 O O . ASP A 1 117 ? 3.446 -0.473 4.808 1.00 98.94 117 ASP A O 1
ATOM 921 N N . ILE A 1 118 ? 2.820 -2.285 3.626 1.00 98.88 118 ILE A N 1
ATOM 922 C CA . ILE A 1 118 ? 4.013 -3.106 3.869 1.00 98.88 118 ILE A CA 1
ATOM 923 C C . ILE A 1 118 ? 4.640 -3.599 2.563 1.00 98.88 118 ILE A C 1
ATOM 925 O O . ILE A 1 118 ? 5.301 -4.640 2.552 1.00 98.88 118 ILE A O 1
ATOM 929 N N . GLY A 1 119 ? 4.435 -2.889 1.454 1.00 98.56 119 GLY A N 1
ATOM 930 C CA . GLY A 1 119 ? 4.853 -3.345 0.136 1.00 98.56 119 GLY A CA 1
ATOM 931 C C . GLY A 1 119 ? 4.249 -4.710 -0.204 1.00 98.56 119 GLY A C 1
ATOM 932 O O . GLY A 1 119 ? 3.054 -4.943 -0.044 1.00 98.56 119 GLY A O 1
ATOM 933 N N . HIS A 1 120 ? 5.081 -5.635 -0.675 1.00 98.69 120 HIS A N 1
ATOM 934 C CA . HIS A 1 120 ? 4.644 -6.956 -1.131 1.00 98.69 120 HIS A CA 1
ATOM 935 C C . HIS A 1 120 ? 5.730 -8.017 -0.902 1.00 98.69 120 HIS A C 1
ATOM 937 O O . HIS A 1 120 ? 6.855 -7.718 -0.474 1.00 98.69 120 HIS A O 1
ATOM 943 N N . ALA A 1 121 ? 5.411 -9.270 -1.211 1.00 98.31 121 ALA A N 1
ATOM 944 C CA . ALA A 1 121 ? 6.250 -10.430 -0.946 1.00 98.31 121 ALA A CA 1
ATOM 945 C C . ALA A 1 121 ? 7.633 -10.337 -1.605 1.00 98.31 121 ALA A C 1
ATOM 947 O O . ALA A 1 121 ? 8.641 -10.682 -0.995 1.00 98.31 121 ALA A O 1
ATOM 948 N N . PHE A 1 122 ? 7.713 -9.792 -2.819 1.00 97.31 122 PHE A N 1
ATOM 949 C CA . PHE A 1 122 ? 8.978 -9.553 -3.526 1.00 97.31 122 PHE A CA 1
ATOM 950 C C . PHE A 1 122 ? 9.626 -8.199 -3.215 1.00 97.31 122 PHE A C 1
ATOM 952 O O . PHE A 1 122 ? 10.468 -7.728 -3.974 1.00 97.31 122 PHE A O 1
ATOM 959 N N . TRP A 1 123 ? 9.296 -7.605 -2.070 1.00 98.25 123 TRP A N 1
ATOM 960 C CA . TRP A 1 123 ? 10.016 -6.456 -1.534 1.00 98.25 123 TRP A CA 1
ATOM 961 C C . TRP A 1 123 ? 10.521 -6.729 -0.120 1.00 98.25 123 TRP A C 1
ATOM 963 O O . TRP A 1 123 ? 11.730 -6.801 0.131 1.00 98.25 123 TRP A O 1
ATOM 973 N N . LEU A 1 124 ? 9.602 -6.935 0.820 1.00 98.62 124 LEU A N 1
ATOM 974 C CA . LEU A 1 124 ? 9.970 -7.164 2.212 1.00 98.62 124 LEU A CA 1
ATOM 975 C C . LEU A 1 124 ? 10.028 -8.648 2.568 1.00 98.62 124 LEU A C 1
ATOM 977 O O . LEU A 1 124 ? 10.443 -8.955 3.674 1.00 98.62 124 LEU A O 1
ATOM 981 N N . GLY A 1 125 ? 9.678 -9.570 1.665 1.00 98.25 125 GLY A N 1
ATOM 982 C CA . GLY A 1 125 ? 9.548 -10.998 1.973 1.00 98.25 125 GLY A CA 1
ATOM 983 C C . GLY A 1 125 ? 10.836 -11.750 2.300 1.00 98.25 125 GLY A C 1
ATOM 984 O O . GLY A 1 125 ? 10.742 -12.879 2.768 1.00 98.25 125 GLY A O 1
ATOM 985 N N . TRP A 1 126 ? 12.027 -11.161 2.155 1.00 98.62 126 TRP A N 1
ATOM 986 C CA . TRP A 1 126 ? 13.277 -11.760 2.646 1.00 98.62 126 TRP A CA 1
ATOM 987 C C . TRP A 1 126 ? 13.404 -11.643 4.167 1.00 98.62 126 TRP A C 1
ATOM 989 O O . TRP A 1 126 ? 13.035 -10.625 4.746 1.00 98.62 126 TRP A O 1
ATOM 999 N N . ASP A 1 127 ? 13.984 -12.663 4.812 1.00 98.06 127 ASP A N 1
ATOM 1000 C CA . ASP A 1 127 ? 14.074 -12.759 6.280 1.00 98.06 127 ASP A CA 1
ATOM 1001 C C . ASP A 1 127 ? 14.659 -11.489 6.921 1.00 98.06 127 ASP A C 1
ATOM 1003 O O . ASP A 1 127 ? 14.052 -10.901 7.818 1.00 98.06 127 ASP A O 1
ATOM 1007 N N . ASP A 1 128 ? 15.792 -11.004 6.410 1.00 98.06 128 ASP A N 1
ATOM 1008 C CA . ASP A 1 128 ? 16.441 -9.798 6.933 1.00 98.06 128 ASP A CA 1
ATOM 1009 C C . ASP A 1 128 ? 15.583 -8.537 6.741 1.00 98.06 128 ASP A C 1
ATOM 1011 O O . ASP A 1 128 ? 15.584 -7.654 7.605 1.00 98.06 128 ASP A O 1
ATOM 1015 N N . ASN A 1 129 ? 14.821 -8.455 5.645 1.00 98.56 129 ASN A N 1
ATOM 1016 C CA . ASN A 1 129 ? 13.924 -7.332 5.377 1.00 98.56 129 ASN A CA 1
ATOM 1017 C C . ASN A 1 129 ? 12.722 -7.361 6.327 1.00 98.56 129 ASN A C 1
ATOM 1019 O O . ASN A 1 129 ? 12.428 -6.335 6.940 1.00 98.56 129 ASN A O 1
ATOM 1023 N N . ARG A 1 130 ? 12.083 -8.519 6.545 1.00 98.38 130 ARG A N 1
ATOM 1024 C CA . ARG A 1 130 ? 10.966 -8.646 7.503 1.00 98.38 130 ARG A CA 1
ATOM 1025 C C . ARG A 1 130 ? 11.393 -8.323 8.933 1.00 98.38 130 ARG A C 1
ATOM 1027 O O . ARG A 1 130 ? 10.704 -7.580 9.634 1.00 98.38 130 ARG A O 1
ATOM 1034 N N . LEU A 1 131 ? 12.570 -8.789 9.359 1.00 98.12 131 LEU A N 1
ATOM 1035 C CA . LEU A 1 131 ? 13.106 -8.481 10.691 1.00 98.12 131 LEU A CA 1
ATOM 1036 C C . LEU A 1 131 ? 13.412 -6.986 10.874 1.00 98.12 131 LEU A C 1
ATOM 1038 O O . LEU A 1 131 ? 13.190 -6.431 11.955 1.00 98.12 131 LEU A O 1
ATOM 1042 N N . LYS A 1 132 ? 13.919 -6.311 9.835 1.00 98.56 132 LYS A N 1
ATOM 1043 C CA . LYS A 1 132 ? 14.095 -4.849 9.840 1.00 98.56 132 LYS A CA 1
ATOM 1044 C C . LYS A 1 132 ? 12.749 -4.125 9.841 1.00 98.56 132 LYS A C 1
ATOM 1046 O O . LYS A 1 132 ? 12.581 -3.191 10.625 1.00 98.56 132 LYS A O 1
ATOM 1051 N N . ALA A 1 133 ? 11.787 -4.586 9.043 1.00 98.75 133 ALA A N 1
ATOM 1052 C CA . ALA A 1 133 ? 10.436 -4.042 9.004 1.00 98.75 133 ALA A CA 1
ATOM 1053 C C . ALA A 1 133 ? 9.792 -4.084 10.396 1.00 98.75 133 ALA A C 1
ATOM 1055 O O . ALA A 1 133 ? 9.381 -3.043 10.897 1.00 98.75 133 ALA A O 1
ATOM 1056 N N . GLY A 1 134 ? 9.841 -5.213 11.111 1.00 98.69 134 GLY A N 1
ATOM 1057 C CA . GLY A 1 134 ? 9.306 -5.292 12.478 1.00 98.69 134 GLY A CA 1
ATOM 1058 C C . GLY A 1 134 ? 9.799 -4.158 13.397 1.00 98.69 134 GLY A C 1
ATOM 1059 O O . GLY A 1 134 ? 9.013 -3.577 14.146 1.00 98.69 134 GLY A O 1
ATOM 1060 N N . LYS A 1 135 ? 11.074 -3.755 13.276 1.00 98.50 135 LYS A N 1
ATOM 1061 C CA . LYS A 1 135 ? 11.649 -2.625 14.030 1.00 98.50 135 LYS A CA 1
ATOM 1062 C C . LYS A 1 135 ? 11.129 -1.265 13.555 1.00 98.50 135 LYS A C 1
ATOM 1064 O O . LYS A 1 135 ? 10.778 -0.434 14.392 1.00 98.50 135 LYS A O 1
ATOM 1069 N N . V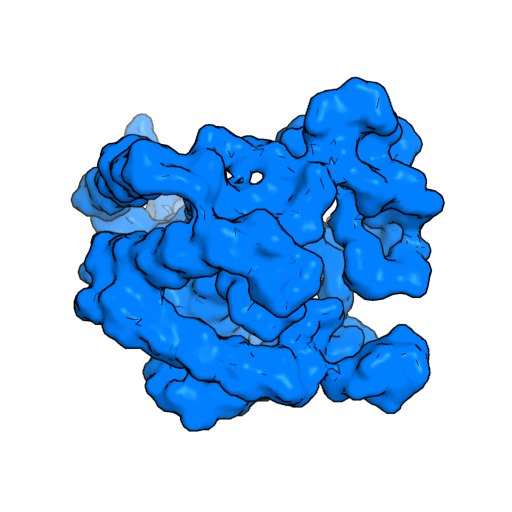AL A 1 136 ? 11.094 -1.029 12.241 1.00 98.69 136 VAL A N 1
ATOM 1070 C CA . VAL A 1 136 ? 10.624 0.238 11.647 1.00 98.69 136 VAL A CA 1
ATOM 1071 C C . VAL A 1 136 ? 9.157 0.483 11.999 1.00 98.69 136 VAL A C 1
ATOM 1073 O O . VAL A 1 136 ? 8.830 1.520 12.579 1.00 98.69 136 VAL A O 1
ATOM 1076 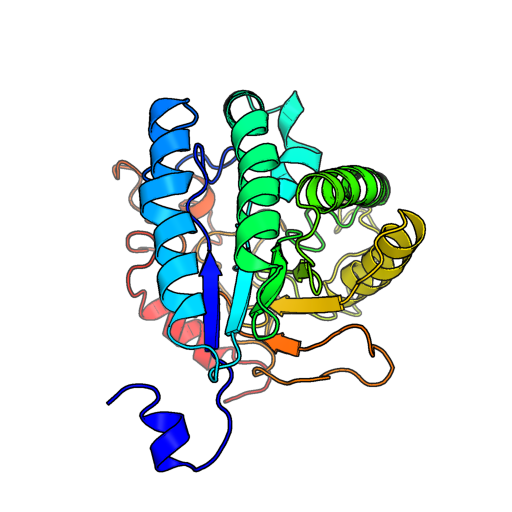N N . TYR A 1 137 ? 8.287 -0.495 11.744 1.00 98.81 137 TYR A N 1
ATOM 1077 C CA . TYR A 1 137 ? 6.848 -0.357 11.965 1.00 98.81 137 TYR A CA 1
ATOM 1078 C C . TYR A 1 137 ? 6.514 -0.263 13.456 1.00 98.81 137 TYR A C 1
ATOM 1080 O O . TYR A 1 137 ? 5.735 0.605 13.850 1.00 98.81 137 TYR A O 1
ATOM 1088 N N . SER A 1 138 ? 7.163 -1.058 14.321 1.00 98.56 138 SER A N 1
ATOM 1089 C CA . SER A 1 138 ? 6.977 -0.924 15.773 1.00 98.56 138 SER A CA 1
ATOM 1090 C C . SER A 1 138 ? 7.372 0.468 16.275 1.00 98.56 138 SER A C 1
ATOM 1092 O O . SER A 1 138 ? 6.675 1.026 17.124 1.00 98.56 138 SER A O 1
ATOM 1094 N N . LYS A 1 139 ? 8.473 1.039 15.768 1.00 98.50 139 LYS A N 1
ATOM 1095 C CA . LYS A 1 139 ? 8.935 2.381 16.149 1.00 98.50 139 LYS A CA 1
ATOM 1096 C C . LYS A 1 139 ? 7.928 3.453 15.730 1.00 98.50 139 LYS A C 1
ATOM 1098 O O . LYS A 1 139 ? 7.582 4.307 16.542 1.00 98.50 139 LYS A O 1
ATOM 1103 N N . VAL A 1 140 ? 7.440 3.400 14.492 1.00 98.44 140 VAL A N 1
ATOM 1104 C CA . VAL A 1 140 ? 6.467 4.370 13.963 1.00 98.44 140 VAL A CA 1
ATOM 1105 C C . VAL A 1 140 ? 5.141 4.308 14.720 1.00 98.44 140 VAL A C 1
ATOM 1107 O O . VAL A 1 140 ? 4.639 5.342 15.162 1.00 98.44 140 VAL A O 1
ATOM 1110 N N . ILE A 1 141 ? 4.603 3.104 14.942 1.00 98.69 141 ILE A N 1
ATOM 1111 C CA . ILE A 1 141 ? 3.360 2.912 15.703 1.00 98.69 141 ILE A CA 1
ATOM 1112 C C . ILE A 1 141 ? 3.519 3.458 17.127 1.00 98.69 141 ILE A C 1
ATOM 1114 O O . ILE A 1 141 ? 2.640 4.164 17.620 1.00 98.69 141 ILE A O 1
ATOM 1118 N N . GLN A 1 142 ? 4.658 3.200 17.781 1.00 98.50 142 GLN A N 1
ATOM 1119 C CA . GLN A 1 142 ? 4.930 3.736 19.114 1.00 98.50 142 GLN A CA 1
ATOM 1120 C C . GLN A 1 142 ? 4.959 5.273 19.120 1.00 98.50 142 GLN A C 1
ATOM 1122 O O . GLN A 1 142 ? 4.327 5.886 19.985 1.00 98.50 142 GLN A O 1
ATOM 1127 N N . SER A 1 143 ? 5.628 5.897 18.147 1.00 98.62 143 SER A N 1
ATOM 1128 C CA . SER A 1 143 ? 5.669 7.358 17.990 1.00 98.62 143 SER A CA 1
ATOM 1129 C C . SER A 1 143 ? 4.292 7.982 17.733 1.00 98.62 143 SER A C 1
ATOM 1131 O O . SER A 1 143 ? 4.063 9.132 18.109 1.00 98.62 143 SER A O 1
ATOM 1133 N N . GLY A 1 144 ? 3.361 7.228 17.142 1.00 98.62 144 GLY A N 1
ATOM 1134 C CA . GLY A 1 144 ? 1.980 7.647 16.887 1.00 98.62 144 GLY A CA 1
ATOM 1135 C C . GLY A 1 144 ? 1.018 7.533 18.079 1.00 98.62 144 GLY A C 1
ATOM 1136 O O . GLY A 1 144 ? -0.165 7.844 17.948 1.00 98.62 144 GLY A O 1
ATOM 1137 N N . THR A 1 145 ? 1.481 7.110 19.258 1.00 97.75 145 THR A N 1
ATOM 1138 C CA . THR A 1 145 ? 0.639 6.990 20.466 1.00 97.75 145 THR A CA 1
ATOM 1139 C C . THR A 1 145 ? -0.052 8.332 20.812 1.00 97.75 145 THR A C 1
ATOM 1141 O O . THR A 1 145 ? 0.590 9.387 20.747 1.00 97.75 145 THR A O 1
ATOM 1144 N N . PRO A 1 146 ? -1.342 8.346 21.227 1.00 97.94 146 PRO A N 1
ATOM 1145 C CA . PRO A 1 146 ? -2.199 7.206 21.582 1.00 97.94 146 PRO A CA 1
ATOM 1146 C C . PRO A 1 146 ? -3.033 6.630 20.428 1.00 97.94 146 PRO A C 1
ATOM 1148 O O . PRO A 1 146 ? -3.993 5.907 20.687 1.00 97.94 146 PRO A O 1
ATOM 1151 N N . GLY A 1 147 ? -2.711 6.958 19.176 1.00 98.31 147 GLY A N 1
ATOM 1152 C CA . GLY A 1 147 ? -3.401 6.397 18.022 1.00 98.31 147 GLY A CA 1
ATOM 1153 C C . GLY A 1 147 ? -3.176 4.894 17.876 1.00 98.31 147 GLY A C 1
ATOM 1154 O O . GLY A 1 147 ? -2.099 4.386 18.185 1.00 98.31 147 GLY A O 1
ATOM 1155 N N . ASN A 1 148 ? -4.193 4.183 17.393 1.00 97.25 148 ASN A N 1
ATOM 1156 C CA . ASN A 1 148 ? -4.127 2.752 17.121 1.00 97.25 148 ASN A CA 1
ATOM 1157 C C . ASN A 1 148 ? -4.042 2.489 15.620 1.00 97.25 148 ASN A C 1
ATOM 1159 O O . ASN A 1 148 ? -4.709 3.151 14.834 1.00 97.25 148 ASN A O 1
ATOM 1163 N N . VAL A 1 149 ? -3.285 1.466 15.240 1.00 98.50 149 VAL A N 1
ATOM 1164 C CA . VAL A 1 149 ? -3.277 0.891 13.890 1.00 98.50 149 VAL A CA 1
ATOM 1165 C C . VAL A 1 149 ? -4.003 -0.447 13.957 1.00 98.50 149 VAL A C 1
ATOM 1167 O O . VAL A 1 149 ? -3.774 -1.214 14.894 1.00 98.50 149 VAL A O 1
ATOM 1170 N N . ARG A 1 150 ? -4.894 -0.726 12.998 1.00 98.69 150 ARG A N 1
ATOM 1171 C CA . ARG A 1 150 ? -5.578 -2.025 12.916 1.00 98.69 150 ARG A CA 1
ATOM 1172 C C . ARG A 1 150 ? -4.607 -3.081 12.409 1.00 98.69 150 ARG A C 1
ATOM 1174 O O . ARG A 1 150 ? -4.501 -4.139 13.023 1.00 98.69 150 ARG A O 1
ATOM 1181 N N . GLY A 1 151 ? -3.891 -2.779 11.335 1.00 98.81 151 GLY A N 1
ATOM 1182 C CA . GLY A 1 151 ? -3.034 -3.751 10.683 1.00 98.81 151 GLY A CA 1
ATOM 1183 C C . GLY A 1 151 ? -2.200 -3.167 9.553 1.00 98.81 151 GLY A C 1
ATOM 1184 O O . GLY A 1 151 ? -1.738 -2.027 9.634 1.00 98.81 151 GLY A O 1
ATOM 1185 N N . PHE A 1 152 ? -2.022 -3.965 8.507 1.00 98.94 152 PHE A N 1
ATOM 1186 C CA . PHE A 1 152 ? -1.116 -3.702 7.397 1.00 98.94 152 PHE A CA 1
ATOM 1187 C C . PHE A 1 152 ? -1.767 -4.010 6.047 1.00 98.94 152 PHE A C 1
ATOM 1189 O O . PHE A 1 152 ? -2.629 -4.882 5.966 1.00 98.94 152 PHE A O 1
ATOM 1196 N N . ALA A 1 153 ? -1.386 -3.286 5.000 1.00 98.94 153 ALA A N 1
ATOM 1197 C CA . ALA A 1 153 ? -1.849 -3.531 3.637 1.00 98.94 153 ALA A CA 1
ATOM 1198 C C . ALA A 1 153 ? -0.698 -4.093 2.800 1.00 98.94 153 ALA A C 1
ATOM 1200 O O . ALA A 1 153 ? 0.377 -3.499 2.774 1.00 98.94 153 ALA A O 1
ATOM 1201 N N . SER A 1 154 ? -0.909 -5.234 2.150 1.00 98.88 154 SER A N 1
ATOM 1202 C CA . SER A 1 154 ? 0.062 -5.845 1.241 1.00 98.88 154 SER A CA 1
ATOM 1203 C C . SER A 1 154 ? -0.385 -5.751 -0.213 1.00 98.88 154 SER A C 1
ATOM 1205 O O . SER A 1 154 ? -1.568 -5.573 -0.513 1.00 98.88 154 SER A O 1
ATOM 1207 N N . ASN A 1 155 ? 0.587 -5.880 -1.115 1.00 98.81 155 ASN A N 1
ATOM 1208 C CA . ASN A 1 155 ? 0.401 -5.986 -2.561 1.00 98.81 155 ASN A CA 1
ATOM 1209 C C . ASN A 1 155 ? -0.239 -4.762 -3.231 1.00 98.81 155 ASN A C 1
ATOM 1211 O O . ASN A 1 155 ? -0.626 -4.853 -4.396 1.00 98.81 155 ASN A O 1
ATOM 1215 N N . VAL A 1 156 ? -0.346 -3.627 -2.528 1.00 98.81 156 VAL A N 1
ATOM 1216 C CA . VAL A 1 156 ? -1.017 -2.418 -3.024 1.00 98.81 156 VAL A CA 1
ATOM 1217 C C . VAL A 1 156 ? -0.436 -2.018 -4.376 1.00 98.81 156 VAL A C 1
ATOM 1219 O O . VAL A 1 156 ? 0.768 -1.808 -4.510 1.00 98.81 156 VAL A O 1
ATOM 1222 N N . ALA A 1 157 ? -1.302 -1.940 -5.389 1.00 98.06 157 ALA A N 1
ATOM 1223 C CA . ALA A 1 157 ? -0.920 -1.648 -6.769 1.00 98.06 157 ALA A CA 1
ATOM 1224 C C . ALA A 1 157 ? 0.135 -2.599 -7.373 1.00 98.06 157 ALA A C 1
ATOM 1226 O O . ALA A 1 157 ? 0.752 -2.266 -8.383 1.00 98.06 157 ALA A O 1
ATOM 1227 N N . ASN A 1 158 ? 0.320 -3.801 -6.841 1.00 98.38 158 ASN A N 1
ATOM 1228 C CA . ASN A 1 158 ? 1.233 -4.795 -7.394 1.00 98.38 158 ASN A CA 1
ATOM 1229 C C . ASN A 1 158 ? 0.450 -5.950 -8.051 1.00 98.38 158 ASN A C 1
ATOM 1231 O O . ASN A 1 158 ? -0.762 -5.881 -8.261 1.00 98.38 158 ASN A O 1
ATOM 1235 N N . TYR A 1 159 ? 1.174 -6.989 -8.458 1.00 97.94 159 TYR A N 1
ATOM 1236 C CA . TYR A 1 159 ? 0.670 -8.119 -9.243 1.00 97.94 159 TYR A CA 1
ATOM 1237 C C . TYR A 1 159 ? 1.098 -9.456 -8.634 1.00 97.94 159 TYR A C 1
ATOM 1239 O O . TYR A 1 159 ? 0.994 -10.498 -9.280 1.00 97.94 159 TYR A O 1
ATOM 1247 N N . THR A 1 160 ? 1.656 -9.445 -7.420 1.00 97.50 160 THR A N 1
ATOM 1248 C CA . THR A 1 160 ? 2.129 -10.679 -6.798 1.00 97.50 160 THR A CA 1
ATOM 1249 C C . THR A 1 160 ? 0.918 -11.565 -6.498 1.00 97.50 160 THR A C 1
ATOM 1251 O O . THR A 1 160 ? -0.071 -11.073 -5.945 1.00 97.50 160 THR A O 1
ATOM 1254 N N . PRO A 1 161 ? 0.932 -12.841 -6.929 1.00 96.06 161 PRO A N 1
ATOM 1255 C CA . PRO A 1 161 ? -0.200 -13.727 -6.715 1.00 96.06 161 PRO A CA 1
ATOM 1256 C C . PRO A 1 161 ? -0.417 -13.950 -5.220 1.00 96.06 161 PRO A C 1
ATOM 1258 O O . PRO A 1 161 ? 0.537 -13.976 -4.440 1.00 96.06 161 PRO A O 1
ATOM 1261 N N . TRP A 1 162 ? -1.676 -14.172 -4.843 1.00 97.00 162 TRP A N 1
ATOM 1262 C CA . TRP A 1 162 ? -2.015 -14.583 -3.483 1.00 97.00 162 TRP A CA 1
ATOM 1263 C C . TRP A 1 162 ? -1.278 -15.871 -3.090 1.00 97.00 16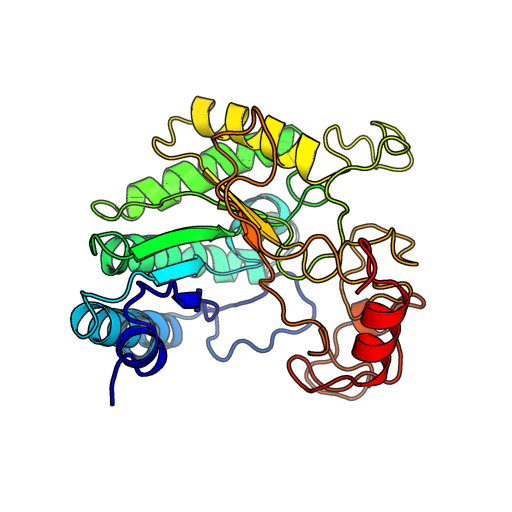2 TRP A C 1
ATOM 1265 O O . TRP A 1 162 ? -0.593 -15.922 -2.074 1.00 97.00 162 TRP A O 1
ATOM 1275 N N . GLU A 1 163 ? -1.395 -16.910 -3.915 1.00 95.44 163 GLU A N 1
ATOM 1276 C CA . GLU A 1 163 ? -0.757 -18.206 -3.702 1.00 95.44 163 GLU A CA 1
ATOM 1277 C C . GLU A 1 163 ? -0.340 -18.791 -5.052 1.00 95.44 163 GLU A C 1
ATOM 1279 O O . GLU A 1 163 ? -1.159 -18.894 -5.967 1.00 95.44 163 GLU A O 1
ATOM 1284 N N . ASP A 1 164 ? 0.925 -19.194 -5.169 1.00 93.19 164 ASP A N 1
ATOM 1285 C CA . ASP A 1 164 ? 1.429 -19.925 -6.334 1.00 93.19 164 ASP A CA 1
ATOM 1286 C C . ASP A 1 164 ? 2.239 -21.152 -5.873 1.00 93.19 164 ASP A C 1
ATOM 1288 O O . ASP A 1 164 ? 3.386 -21.018 -5.422 1.00 93.19 164 ASP A O 1
ATOM 1292 N N . PRO A 1 165 ? 1.679 -22.372 -5.993 1.00 92.69 165 PRO A N 1
ATOM 1293 C CA . PRO A 1 165 ? 2.341 -23.593 -5.541 1.00 92.69 165 PRO A CA 1
ATOM 1294 C C . PRO A 1 165 ? 3.556 -23.974 -6.398 1.00 92.69 165 PRO A C 1
ATOM 1296 O O . PRO A 1 165 ? 4.325 -24.850 -6.004 1.00 92.69 165 PRO A O 1
ATOM 1299 N N . THR A 1 166 ? 3.737 -23.354 -7.568 1.00 92.81 166 THR A N 1
ATOM 1300 C CA . THR A 1 166 ? 4.908 -23.578 -8.425 1.00 92.81 166 THR A CA 1
ATOM 1301 C C . THR A 1 166 ? 6.107 -22.742 -7.981 1.00 92.81 166 THR A C 1
ATOM 1303 O O . THR A 1 166 ? 7.251 -23.111 -8.253 1.00 92.81 166 THR A O 1
ATOM 1306 N N . LEU A 1 167 ? 5.868 -21.651 -7.244 1.00 92.12 167 LEU A N 1
ATOM 1307 C CA . LEU A 1 167 ? 6.925 -20.821 -6.688 1.00 92.12 167 LEU A CA 1
ATOM 1308 C C . LEU A 1 167 ? 7.463 -21.443 -5.401 1.00 92.12 167 LEU A C 1
ATOM 1310 O O . LEU A 1 167 ? 6.724 -21.808 -4.486 1.00 92.12 167 LEU A O 1
ATOM 1314 N N . SER A 1 168 ? 8.784 -21.532 -5.301 1.00 94.50 168 SER A N 1
ATOM 1315 C CA . SER A 1 168 ? 9.493 -22.002 -4.111 1.00 94.50 168 SER A CA 1
ATOM 1316 C C . SER A 1 168 ? 10.754 -21.172 -3.894 1.00 94.50 168 SER A C 1
ATOM 1318 O O . SER A 1 168 ? 11.171 -20.413 -4.772 1.00 94.50 168 SER A O 1
ATOM 1320 N N . ARG A 1 169 ? 11.358 -21.288 -2.707 1.00 95.69 169 ARG A N 1
ATOM 1321 C CA . ARG A 1 169 ? 12.620 -20.612 -2.406 1.00 95.69 169 ARG A CA 1
ATOM 1322 C C . ARG A 1 169 ? 13.722 -21.190 -3.292 1.00 95.69 169 ARG A C 1
ATOM 1324 O O . ARG A 1 169 ? 14.102 -22.346 -3.119 1.00 95.69 169 ARG A O 1
ATOM 1331 N N . GLY A 1 170 ? 14.262 -20.379 -4.193 1.00 94.44 170 GLY A N 1
ATOM 1332 C CA . GLY A 1 170 ? 15.303 -20.812 -5.118 1.00 94.44 170 GLY A CA 1
ATOM 1333 C C . GLY A 1 170 ? 15.853 -19.665 -5.964 1.00 94.44 170 GLY A C 1
ATOM 1334 O O . GLY A 1 170 ? 15.486 -18.515 -5.733 1.00 94.44 170 GLY A O 1
ATOM 1335 N N . PRO A 1 171 ? 16.728 -19.960 -6.940 1.00 92.88 171 PRO A N 1
ATOM 1336 C CA . PRO A 1 171 ? 17.334 -18.942 -7.797 1.00 92.88 171 PRO A CA 1
ATOM 1337 C C . PRO A 1 171 ? 16.311 -18.052 -8.515 1.00 92.88 171 PRO A C 1
ATOM 1339 O O . PRO A 1 171 ? 16.485 -16.839 -8.528 1.00 92.88 171 PRO A O 1
ATOM 1342 N N . ASP A 1 172 ? 15.217 -18.632 -9.022 1.00 88.69 172 ASP A N 1
ATOM 1343 C CA . ASP A 1 172 ? 14.173 -17.910 -9.773 1.00 88.69 172 ASP A CA 1
ATOM 1344 C C . ASP A 1 172 ? 13.358 -16.933 -8.911 1.00 88.69 172 ASP A C 1
ATOM 1346 O O . ASP A 1 172 ? 12.666 -16.064 -9.431 1.00 88.69 172 ASP A O 1
ATOM 1350 N N . THR A 1 173 ? 13.426 -17.081 -7.587 1.00 93.12 173 THR A N 1
ATOM 1351 C CA . THR A 1 173 ? 12.787 -16.190 -6.612 1.00 93.12 173 THR A CA 1
ATOM 1352 C C . THR A 1 173 ? 13.823 -15.410 -5.808 1.00 93.12 173 THR A C 1
ATOM 1354 O O . THR A 1 173 ? 13.504 -14.890 -4.743 1.00 93.12 173 THR A O 1
ATOM 1357 N N . GLU A 1 174 ? 15.079 -15.373 -6.272 1.00 94.62 174 GLU A N 1
ATOM 1358 C CA . GLU A 1 174 ? 16.208 -14.722 -5.594 1.00 94.62 174 GLU A CA 1
ATOM 1359 C C . GLU A 1 174 ? 16.342 -15.159 -4.125 1.00 94.62 174 GLU A C 1
ATOM 1361 O O . GLU A 1 174 ? 16.636 -14.383 -3.214 1.00 94.62 174 GLU A O 1
ATOM 1366 N N . TRP A 1 175 ? 16.088 -16.448 -3.886 1.00 96.62 175 TRP A N 1
ATOM 1367 C CA . TRP A 1 175 ? 16.090 -17.086 -2.572 1.00 96.62 175 TRP A CA 1
ATOM 1368 C C . TRP A 1 175 ? 15.101 -16.484 -1.564 1.00 96.62 175 TRP A C 1
ATOM 1370 O O . TRP A 1 175 ? 15.263 -16.715 -0.357 1.00 96.62 175 TRP A O 1
ATOM 1380 N N . ASN A 1 176 ? 14.065 -15.785 -2.038 1.00 97.56 176 ASN A N 1
ATOM 1381 C CA . ASN A 1 176 ? 12.966 -15.277 -1.226 1.00 97.56 176 ASN A CA 1
ATOM 1382 C C . ASN A 1 176 ? 12.194 -16.450 -0.584 1.00 97.56 176 ASN A C 1
ATOM 1384 O O . ASN A 1 176 ? 11.689 -17.323 -1.299 1.00 97.56 176 ASN A O 1
ATOM 1388 N N . PRO A 1 177 ? 12.105 -16.526 0.757 1.00 97.44 177 PRO A N 1
ATOM 1389 C CA . PRO A 1 177 ? 11.341 -17.570 1.440 1.00 97.44 177 PRO A CA 1
ATOM 1390 C C . PRO A 1 177 ? 9.821 -17.398 1.295 1.00 97.44 177 PRO A C 1
ATOM 1392 O O . PRO A 1 177 ? 9.084 -18.357 1.523 1.00 97.44 177 PRO A O 1
ATOM 1395 N N . CYS A 1 178 ? 9.360 -16.214 0.890 1.00 97.69 178 CYS A N 1
ATOM 1396 C CA . CYS A 1 178 ? 7.960 -15.853 0.725 1.00 97.69 178 CYS A CA 1
ATOM 1397 C C . CYS A 1 178 ? 7.685 -15.435 -0.731 1.00 97.69 178 CYS A C 1
ATOM 1399 O O . CYS A 1 178 ? 7.507 -14.251 -0.983 1.00 97.69 178 CYS A O 1
ATOM 1401 N N . PRO A 1 179 ? 7.681 -16.343 -1.724 1.00 96.12 179 PRO A N 1
ATOM 1402 C CA . PRO A 1 179 ? 7.507 -15.946 -3.122 1.00 96.12 179 PRO A CA 1
ATOM 1403 C C . PRO A 1 179 ? 6.030 -15.801 -3.552 1.00 96.12 179 PRO A C 1
ATOM 1405 O O . PRO A 1 179 ? 5.724 -15.942 -4.729 1.00 96.12 179 PRO A O 1
ATOM 1408 N N . ASP A 1 180 ? 5.118 -15.536 -2.614 1.00 97.50 180 ASP A N 1
ATOM 1409 C CA . ASP A 1 180 ? 3.730 -15.098 -2.836 1.00 97.50 180 ASP A CA 1
ATOM 1410 C C . ASP A 1 180 ? 3.196 -14.347 -1.600 1.00 97.50 180 ASP A C 1
ATOM 1412 O O . ASP A 1 180 ? 3.825 -14.369 -0.533 1.00 97.50 180 ASP A O 1
ATOM 1416 N N . GLU A 1 181 ? 2.050 -13.671 -1.737 1.00 98.56 181 GLU A N 1
ATOM 1417 C CA . GLU A 1 181 ? 1.495 -12.837 -0.660 1.00 98.56 181 GLU A CA 1
ATOM 1418 C C . GLU A 1 181 ? 1.032 -13.665 0.545 1.00 98.56 181 GLU A C 1
ATOM 1420 O O . GLU A 1 181 ? 1.226 -13.250 1.686 1.00 98.56 181 GLU A O 1
ATOM 1425 N N . LYS A 1 182 ? 0.512 -14.881 0.341 1.00 98.44 182 LYS A N 1
ATOM 1426 C CA . LYS A 1 182 ? 0.101 -15.769 1.438 1.00 98.44 182 LYS A CA 1
ATOM 1427 C C . LYS A 1 182 ? 1.271 -16.110 2.355 1.00 98.44 182 LYS A C 1
ATOM 1429 O O . LYS A 1 182 ? 1.188 -15.886 3.564 1.00 98.44 182 LYS A O 1
ATOM 1434 N N . ARG A 1 183 ? 2.382 -16.620 1.806 1.00 98.50 183 ARG A N 1
ATOM 1435 C CA . ARG A 1 183 ? 3.579 -16.952 2.603 1.00 98.50 183 ARG A CA 1
ATOM 1436 C C . ARG A 1 183 ? 4.214 -15.706 3.204 1.00 98.50 183 ARG A C 1
ATOM 1438 O O . ARG A 1 183 ? 4.795 -15.784 4.287 1.00 98.50 183 ARG A O 1
ATOM 1445 N N . TYR A 1 184 ? 4.118 -14.570 2.518 1.00 98.81 184 TYR A N 1
ATOM 1446 C CA . TYR A 1 184 ? 4.589 -13.290 3.030 1.00 98.81 184 TYR A CA 1
ATOM 1447 C C . TYR A 1 184 ? 3.796 -12.830 4.253 1.00 98.81 184 TYR A C 1
ATOM 1449 O O . TYR A 1 184 ? 4.399 -12.572 5.294 1.00 98.81 184 TYR A O 1
ATOM 1457 N N . ILE A 1 185 ? 2.465 -12.812 4.176 1.00 98.81 185 ILE A N 1
ATOM 1458 C CA . ILE A 1 185 ? 1.587 -12.422 5.283 1.00 98.81 185 ILE A CA 1
ATOM 1459 C C . ILE A 1 185 ? 1.714 -13.399 6.461 1.00 98.81 185 ILE A C 1
ATOM 1461 O O . ILE A 1 185 ? 1.811 -12.962 7.606 1.00 98.81 185 ILE A O 1
ATOM 1465 N N . GLU A 1 186 ? 1.793 -14.713 6.219 1.00 98.69 186 GLU A N 1
ATOM 1466 C CA . GLU A 1 186 ? 2.022 -15.708 7.280 1.00 98.69 186 GLU A CA 1
ATOM 1467 C C . GLU A 1 186 ? 3.342 -15.473 8.035 1.00 98.69 186 GLU A C 1
ATOM 1469 O O . GLU A 1 186 ? 3.410 -15.645 9.259 1.00 98.69 186 GLU A O 1
ATOM 1474 N N . ALA A 1 187 ? 4.406 -15.104 7.316 1.00 98.75 187 ALA A N 1
ATOM 1475 C CA . ALA A 1 187 ? 5.703 -14.800 7.909 1.00 98.75 187 ALA A CA 1
ATOM 1476 C C . ALA A 1 187 ? 5.695 -13.438 8.622 1.00 98.75 187 ALA A C 1
ATOM 1478 O O . ALA A 1 187 ? 6.118 -13.354 9.776 1.00 98.75 187 ALA A O 1
ATOM 1479 N N . MET A 1 188 ? 5.132 -12.400 7.996 1.00 98.75 188 MET A N 1
ATOM 1480 C CA . MET A 1 188 ? 4.992 -11.069 8.592 1.00 98.75 188 MET A CA 1
ATOM 1481 C C . MET A 1 188 ? 4.139 -11.089 9.858 1.00 98.75 188 MET A C 1
ATOM 1483 O O . MET A 1 188 ? 4.510 -10.447 10.836 1.00 98.75 188 MET A O 1
ATOM 1487 N N . TYR A 1 189 ? 3.052 -11.867 9.901 1.00 98.75 189 TYR A N 1
ATOM 1488 C CA . TYR A 1 189 ? 2.242 -12.028 11.111 1.00 98.75 189 TYR A CA 1
ATOM 1489 C C . TYR A 1 189 ? 3.094 -12.492 12.301 1.00 98.75 189 TYR A C 1
ATOM 1491 O O . TYR A 1 189 ? 3.014 -11.922 13.393 1.00 98.75 189 TYR A O 1
ATOM 1499 N N . LYS A 1 190 ? 3.965 -13.488 12.083 1.00 98.56 190 LYS A N 1
ATOM 1500 C CA . LYS A 1 190 ? 4.881 -14.011 13.110 1.00 98.56 190 LYS A CA 1
ATOM 1501 C C . LYS A 1 190 ? 5.937 -12.980 13.499 1.00 98.56 190 LYS A C 1
ATOM 1503 O O . LYS A 1 190 ? 6.165 -12.767 14.693 1.00 98.56 190 LYS A O 1
ATOM 1508 N N . ASP A 1 191 ? 6.557 -12.338 12.515 1.00 98.69 191 ASP A N 1
ATOM 1509 C CA . ASP A 1 191 ? 7.663 -11.402 12.728 1.00 98.69 191 ASP A CA 1
ATOM 1510 C C . ASP A 1 191 ? 7.186 -10.112 13.421 1.00 98.69 191 ASP A C 1
ATOM 1512 O O . ASP A 1 191 ? 7.816 -9.647 14.373 1.00 98.69 191 ASP A O 1
ATOM 1516 N N . PHE A 1 192 ? 6.027 -9.572 13.038 1.00 98.75 192 PHE A N 1
ATOM 1517 C CA . PHE A 1 192 ? 5.442 -8.373 13.647 1.00 98.75 192 PHE A CA 1
ATOM 1518 C C . PHE A 1 192 ? 4.890 -8.637 15.048 1.00 98.75 192 PHE A C 1
ATOM 1520 O O . PHE A 1 192 ? 5.092 -7.820 15.950 1.00 98.75 192 PHE A O 1
ATOM 1527 N N . THR A 1 193 ? 4.273 -9.801 15.270 1.00 98.38 193 THR A N 1
ATOM 1528 C CA . THR A 1 193 ? 3.885 -10.229 16.622 1.00 98.38 193 THR A CA 1
ATOM 1529 C C . THR A 1 193 ? 5.120 -10.352 17.520 1.00 98.38 193 THR A C 1
ATOM 1531 O O . THR A 1 193 ? 5.128 -9.852 18.645 1.00 98.38 193 THR A O 1
ATOM 1534 N N . SER A 1 194 ? 6.201 -10.952 17.011 1.00 97.88 194 SER A N 1
ATOM 1535 C CA . SER A 1 194 ? 7.470 -11.094 17.742 1.00 97.88 194 SER A CA 1
ATOM 1536 C C . SER A 1 194 ? 8.158 -9.751 18.011 1.00 97.88 194 SER A C 1
ATOM 1538 O O . SER A 1 194 ? 8.839 -9.603 19.025 1.00 97.88 194 SER A O 1
ATOM 1540 N N . ALA A 1 195 ? 7.943 -8.753 17.150 1.00 97.75 195 ALA A N 1
ATOM 1541 C CA . ALA A 1 195 ? 8.389 -7.377 17.356 1.00 97.75 195 ALA A CA 1
ATOM 1542 C C . ALA A 1 195 ? 7.572 -6.612 18.422 1.00 97.75 195 ALA A C 1
ATOM 1544 O O . ALA A 1 195 ? 7.906 -5.474 18.743 1.00 97.75 195 ALA A O 1
ATOM 1545 N N . GLY A 1 196 ? 6.525 -7.218 18.996 1.00 97.69 196 GLY A N 1
ATOM 1546 C CA . GLY A 1 196 ? 5.706 -6.616 20.051 1.00 97.69 196 GLY A CA 1
ATOM 1547 C C . GLY A 1 196 ? 4.599 -5.689 19.544 1.00 97.69 196 GLY A C 1
ATOM 1548 O O . GLY A 1 196 ? 4.003 -4.956 20.340 1.00 97.69 196 GLY A O 1
ATOM 1549 N N . ILE A 1 197 ? 4.297 -5.717 18.241 1.00 98.38 197 ILE A N 1
ATOM 1550 C CA . ILE A 1 197 ? 3.152 -4.997 17.679 1.00 98.38 197 ILE A CA 1
ATOM 1551 C C . ILE A 1 197 ? 1.870 -5.671 18.179 1.00 98.38 197 ILE A C 1
ATOM 1553 O O . ILE A 1 197 ? 1.680 -6.875 18.039 1.00 98.38 197 ILE A O 1
ATOM 1557 N N . LYS A 1 198 ? 0.982 -4.885 18.797 1.00 96.38 198 LYS A N 1
ATOM 1558 C CA . LYS A 1 198 ? -0.205 -5.411 19.495 1.00 96.38 198 LYS A CA 1
ATOM 1559 C C . LYS A 1 198 ? -1.351 -5.816 18.568 1.00 96.38 198 LYS A C 1
ATOM 1561 O O . LYS A 1 198 ? -2.112 -6.710 18.919 1.00 96.38 198 LYS A O 1
ATOM 1566 N N . SER A 1 199 ? -1.510 -5.124 17.441 1.00 98.44 199 SER A N 1
ATOM 1567 C CA . SER A 1 199 ? -2.569 -5.371 16.460 1.00 98.44 199 SER A CA 1
ATOM 1568 C C . SER A 1 199 ? -1.917 -5.711 15.128 1.00 98.44 199 SER A C 1
ATOM 1570 O O . SER A 1 199 ? -1.265 -4.858 14.531 1.00 98.44 199 SER A O 1
ATOM 1572 N N . VAL A 1 200 ? -2.042 -6.969 14.709 1.00 98.69 200 VAL A N 1
ATOM 1573 C CA . VAL A 1 200 ? -1.382 -7.512 13.516 1.00 98.69 200 VAL A CA 1
ATOM 1574 C C . VAL A 1 200 ? -2.438 -8.193 12.656 1.00 98.69 200 VAL A C 1
ATOM 1576 O O . VAL A 1 200 ? -2.616 -9.406 12.710 1.00 98.69 200 VAL A O 1
ATOM 1579 N N . TYR A 1 201 ? -3.176 -7.368 11.920 1.00 98.88 201 TYR A N 1
ATOM 1580 C CA . TYR A 1 201 ? -4.140 -7.799 10.912 1.00 98.88 201 TYR A CA 1
ATOM 1581 C C . TYR A 1 201 ? -3.675 -7.356 9.529 1.00 98.88 201 TYR A C 1
ATOM 1583 O O . TYR A 1 201 ? -2.813 -6.483 9.422 1.00 98.88 201 TYR A O 1
ATOM 1591 N N . PHE A 1 202 ? -4.245 -7.929 8.479 1.00 98.94 202 PHE A N 1
ATOM 1592 C CA . PHE A 1 202 ? -3.840 -7.656 7.110 1.00 98.94 202 PHE A CA 1
ATOM 1593 C C . PHE A 1 202 ? -5.039 -7.465 6.194 1.00 98.94 202 PHE A C 1
ATOM 1595 O O . PHE A 1 202 ? -6.072 -8.113 6.362 1.00 98.94 202 PHE A O 1
ATOM 1602 N N . ILE A 1 203 ? -4.860 -6.611 5.197 1.00 98.88 203 ILE A N 1
ATOM 1603 C CA . ILE A 1 203 ? -5.610 -6.663 3.947 1.00 98.88 203 ILE A CA 1
ATOM 1604 C C . ILE A 1 203 ? -4.622 -6.905 2.808 1.00 98.88 203 ILE A C 1
ATOM 1606 O O . ILE A 1 203 ? -3.488 -6.434 2.877 1.00 98.88 203 ILE A O 1
ATOM 1610 N N . ASP A 1 204 ? -5.063 -7.606 1.771 1.00 98.88 204 ASP A N 1
ATOM 1611 C CA . ASP A 1 204 ? -4.262 -7.854 0.569 1.00 98.88 204 ASP A CA 1
ATOM 1612 C C . ASP A 1 204 ? -4.945 -7.243 -0.659 1.00 98.88 204 ASP A C 1
ATOM 1614 O O . ASP A 1 204 ? -6.153 -7.437 -0.866 1.00 98.88 204 ASP A O 1
ATOM 1618 N N . ASP A 1 205 ? -4.187 -6.485 -1.454 1.00 98.88 205 ASP A N 1
ATOM 1619 C CA . ASP A 1 205 ? -4.669 -5.960 -2.728 1.00 98.88 205 ASP A CA 1
ATOM 1620 C C . ASP A 1 205 ? -4.668 -7.061 -3.796 1.00 98.88 205 ASP A C 1
ATOM 1622 O O . ASP A 1 205 ? -3.633 -7.539 -4.261 1.00 98.88 205 ASP A O 1
ATOM 1626 N N . THR A 1 206 ? -5.870 -7.434 -4.217 1.00 98.69 206 THR A N 1
ATOM 1627 C CA . THR A 1 206 ? -6.131 -8.481 -5.215 1.00 98.69 206 THR A CA 1
ATOM 1628 C C . THR A 1 206 ? -6.667 -7.912 -6.528 1.00 98.69 206 THR A C 1
ATOM 1630 O O . THR A 1 206 ? -7.178 -8.636 -7.383 1.00 98.69 206 THR A O 1
ATOM 1633 N N . SER A 1 207 ? -6.565 -6.594 -6.717 1.00 98.50 207 SER A N 1
ATOM 1634 C CA . SER A 1 207 ? -7.112 -5.893 -7.886 1.00 98.50 207 SER A CA 1
ATOM 1635 C C . SER A 1 207 ? -6.547 -6.381 -9.220 1.00 98.50 207 SER A C 1
ATOM 1637 O O . SER A 1 207 ? -7.255 -6.353 -10.228 1.00 98.50 207 SER A O 1
ATOM 1639 N N . ARG A 1 208 ? -5.283 -6.830 -9.242 1.00 98.12 208 ARG A N 1
ATOM 1640 C CA . ARG A 1 208 ? -4.530 -7.115 -10.478 1.00 98.12 208 ARG A CA 1
ATOM 1641 C C . ARG A 1 208 ? -3.699 -8.402 -10.448 1.00 98.12 208 ARG A C 1
ATOM 1643 O O . ARG A 1 208 ? -2.809 -8.567 -11.279 1.00 98.12 208 ARG A O 1
ATOM 1650 N N . ASN A 1 209 ? -3.966 -9.308 -9.507 1.00 97.50 209 ASN A N 1
ATOM 1651 C CA . ASN A 1 209 ? -3.151 -10.507 -9.277 1.00 97.50 209 ASN A CA 1
ATOM 1652 C C . ASN A 1 209 ? -3.851 -11.839 -9.612 1.00 97.50 209 ASN A C 1
ATOM 1654 O O . ASN A 1 209 ? -3.495 -12.878 -9.056 1.00 97.50 209 ASN A O 1
ATOM 1658 N N . GLY A 1 210 ? -4.840 -11.837 -10.514 1.00 96.56 210 GLY A N 1
ATOM 1659 C CA . GLY A 1 210 ? -5.570 -13.058 -10.890 1.00 96.56 210 GLY A CA 1
ATOM 1660 C C . GLY A 1 210 ? -4.709 -14.105 -11.597 1.00 96.56 210 GLY A C 1
ATOM 1661 O O . GLY A 1 210 ? -4.926 -15.309 -11.441 1.00 96.56 210 GLY A O 1
ATOM 1662 N N . HIS A 1 211 ? -3.691 -13.659 -12.330 1.00 87.44 211 HIS A N 1
ATOM 1663 C CA . HIS A 1 211 ? -2.705 -14.522 -12.969 1.00 87.44 211 HIS A CA 1
ATOM 1664 C C . HIS A 1 211 ? -1.296 -13.983 -12.777 1.00 87.44 211 HIS A C 1
ATOM 1666 O O . HIS A 1 211 ? -1.084 -12.808 -12.476 1.00 87.44 211 HIS A O 1
ATOM 1672 N N . LYS A 1 212 ? -0.323 -14.861 -13.029 1.00 90.69 212 LYS A N 1
ATOM 1673 C CA . LYS A 1 212 ? 1.049 -14.444 -13.278 1.00 90.69 212 LYS A CA 1
ATOM 1674 C C . LYS A 1 212 ? 1.067 -13.544 -14.517 1.00 90.69 212 LYS A C 1
ATOM 1676 O O . LYS A 1 212 ? 0.637 -13.974 -15.584 1.00 90.69 212 LYS A O 1
ATOM 1681 N N . THR A 1 213 ? 1.561 -12.324 -14.351 1.00 94.81 213 THR A N 1
ATOM 1682 C CA . THR A 1 213 ? 1.762 -11.379 -15.452 1.00 94.81 213 THR A CA 1
ATOM 1683 C C . THR A 1 213 ? 2.945 -11.786 -16.326 1.00 94.81 213 THR A C 1
ATOM 1685 O O . THR A 1 213 ? 3.724 -12.679 -15.979 1.00 94.81 213 THR A O 1
ATOM 1688 N N . ASP A 1 214 ? 3.127 -11.077 -17.436 1.00 95.50 214 ASP A N 1
ATOM 1689 C CA . ASP A 1 214 ? 4.252 -11.277 -18.351 1.00 95.50 214 ASP A CA 1
ATOM 1690 C C . ASP A 1 214 ? 5.583 -10.738 -17.789 1.00 95.50 214 ASP A C 1
ATOM 1692 O O . ASP A 1 214 ? 6.614 -10.834 -18.458 1.00 95.50 214 ASP A O 1
ATOM 1696 N N . ARG A 1 215 ? 5.582 -10.185 -16.562 1.00 93.81 215 ARG A N 1
ATOM 1697 C CA . ARG A 1 215 ? 6.772 -9.622 -15.914 1.00 93.81 215 ARG A CA 1
ATOM 1698 C C . ARG A 1 215 ? 7.915 -10.631 -15.873 1.00 93.81 215 ARG A C 1
ATOM 1700 O O . ARG A 1 215 ? 7.746 -11.777 -15.451 1.00 93.81 215 ARG A O 1
ATOM 1707 N N . THR A 1 216 ? 9.102 -10.186 -16.267 1.00 91.81 216 THR A N 1
ATOM 1708 C CA . THR A 1 216 ? 10.318 -11.019 -16.256 1.00 91.81 216 THR A CA 1
ATOM 1709 C C . THR A 1 216 ? 11.101 -10.889 -14.957 1.00 91.81 216 THR A C 1
ATOM 1711 O O . THR A 1 216 ? 11.912 -11.754 -14.634 1.00 91.81 216 THR A O 1
ATOM 1714 N N . HIS A 1 217 ? 10.817 -9.838 -14.189 1.00 92.19 217 HIS A N 1
ATOM 1715 C CA . HIS A 1 217 ? 11.395 -9.583 -12.880 1.00 92.19 217 HIS A CA 1
ATOM 1716 C C . HIS A 1 217 ? 10.298 -9.084 -11.924 1.00 92.19 217 HIS A C 1
ATOM 1718 O O . HIS A 1 217 ? 9.443 -8.297 -12.336 1.00 92.19 217 HIS A O 1
ATOM 1724 N N . PRO A 1 218 ? 10.275 -9.507 -10.646 1.00 88.19 218 PRO A N 1
ATOM 1725 C CA . PRO A 1 218 ? 9.197 -9.143 -9.725 1.00 88.19 218 PRO A CA 1
ATOM 1726 C C . PRO A 1 218 ? 9.148 -7.646 -9.379 1.00 88.19 218 PRO A C 1
ATOM 1728 O O . PRO A 1 218 ? 8.095 -7.153 -8.984 1.00 88.19 218 PRO A O 1
ATOM 1731 N N . GLY A 1 219 ? 10.259 -6.930 -9.567 1.00 90.62 219 GLY A N 1
ATOM 1732 C CA . GLY A 1 219 ? 10.328 -5.470 -9.464 1.00 90.62 219 GLY A CA 1
ATOM 1733 C C . GLY A 1 219 ? 9.702 -4.706 -10.639 1.00 90.62 219 GLY A C 1
ATOM 1734 O O . GLY A 1 219 ? 9.673 -3.485 -10.601 1.00 90.62 219 GLY A O 1
ATOM 1735 N N . GLU A 1 220 ? 9.212 -5.372 -11.692 1.00 95.12 220 GLU A N 1
ATOM 1736 C CA . GLU A 1 220 ? 8.463 -4.693 -12.758 1.00 95.12 220 GLU A CA 1
ATOM 1737 C C . GLU A 1 220 ? 7.015 -4.456 -12.308 1.00 95.12 220 GLU A C 1
ATOM 1739 O O . GLU A 1 220 ? 6.230 -5.395 -12.147 1.00 95.12 220 GLU A O 1
ATOM 1744 N N . TRP A 1 221 ? 6.677 -3.186 -12.083 1.00 95.44 221 TRP A N 1
ATOM 1745 C CA . TRP A 1 221 ? 5.406 -2.766 -11.487 1.00 95.44 221 TRP A CA 1
ATOM 1746 C C . TRP A 1 221 ? 4.536 -1.921 -12.424 1.00 95.44 221 TRP A C 1
ATOM 1748 O O . TRP A 1 221 ? 3.332 -1.835 -12.218 1.00 95.44 221 TRP A O 1
ATOM 1758 N N . CYS A 1 222 ? 5.092 -1.288 -13.458 1.00 97.56 222 CYS A N 1
ATOM 1759 C CA . CYS A 1 222 ? 4.307 -0.351 -14.263 1.00 97.56 222 CYS A CA 1
ATOM 1760 C C . CYS A 1 222 ? 3.506 -1.071 -15.358 1.00 97.56 222 CYS A C 1
ATOM 1762 O O . CYS A 1 222 ? 4.097 -1.730 -16.213 1.00 97.56 222 CYS A O 1
ATOM 1764 N N . ASN A 1 223 ? 2.175 -0.920 -15.347 1.00 98.06 223 ASN A N 1
ATOM 1765 C CA . ASN A 1 223 ? 1.232 -1.305 -16.406 1.00 98.06 223 ASN A CA 1
ATOM 1766 C C . ASN A 1 223 ? 1.474 -2.708 -16.984 1.00 98.06 223 ASN A C 1
ATOM 1768 O O . ASN A 1 223 ? 1.583 -2.862 -18.200 1.00 98.06 223 ASN A O 1
ATOM 1772 N N . GLN A 1 224 ? 1.627 -3.726 -16.140 1.00 98.12 224 GLN A N 1
ATOM 1773 C CA . GLN A 1 224 ? 2.100 -5.031 -16.597 1.00 98.12 224 GLN A CA 1
ATOM 1774 C C . GLN A 1 224 ? 1.153 -5.677 -17.620 1.00 98.12 224 GLN A C 1
ATOM 1776 O O . GLN A 1 224 ? -0.065 -5.708 -17.459 1.00 98.12 224 GLN A O 1
ATOM 1781 N N . THR A 1 225 ? 1.735 -6.217 -18.687 1.00 97.88 225 THR A N 1
ATOM 1782 C CA . THR A 1 225 ? 1.042 -7.082 -19.649 1.00 97.88 225 THR A CA 1
ATOM 1783 C C . THR A 1 225 ? 0.745 -8.446 -19.027 1.00 97.88 225 THR A C 1
ATOM 1785 O O . THR A 1 225 ? 1.382 -8.862 -18.057 1.00 97.88 225 THR A O 1
ATOM 1788 N N . GLY A 1 226 ? -0.303 -9.108 -19.514 1.00 96.25 226 GLY A N 1
ATOM 1789 C CA . GLY A 1 226 ? -0.817 -10.332 -18.899 1.00 96.25 226 GLY A CA 1
ATOM 1790 C C . GLY A 1 226 ? -1.552 -10.073 -17.578 1.00 96.25 226 GLY A C 1
ATOM 1791 O O . GLY A 1 226 ? -1.834 -11.017 -16.844 1.00 96.25 226 GLY A O 1
ATOM 1792 N N . VAL A 1 227 ? -1.868 -8.808 -17.261 1.00 97.19 227 VAL A N 1
ATOM 1793 C CA . VAL A 1 227 ? -2.675 -8.441 -16.089 1.00 97.19 227 VAL A CA 1
ATOM 1794 C C . VAL A 1 227 ? -4.020 -9.159 -16.112 1.00 97.19 227 VAL A C 1
ATOM 1796 O O . VAL A 1 227 ? -4.618 -9.334 -17.173 1.00 97.19 227 VAL A O 1
ATOM 1799 N N . GLY A 1 228 ? -4.497 -9.547 -14.932 1.00 97.75 228 GLY A N 1
ATOM 1800 C CA . GLY A 1 228 ? -5.792 -10.177 -14.722 1.00 97.75 228 GLY A CA 1
ATOM 1801 C C . GLY A 1 228 ? -6.380 -9.765 -13.380 1.00 97.75 228 GLY A C 1
ATOM 1802 O O . GLY A 1 228 ? -5.657 -9.702 -12.383 1.00 97.75 228 GLY A O 1
ATOM 1803 N N . ILE A 1 229 ? -7.683 -9.482 -13.339 1.00 98.19 229 ILE A N 1
ATOM 1804 C CA . ILE A 1 229 ? -8.378 -9.208 -12.074 1.00 98.19 229 ILE A CA 1
ATOM 1805 C C . ILE A 1 229 ? -8.261 -10.424 -11.151 1.00 98.19 229 ILE A C 1
ATOM 1807 O O . ILE A 1 229 ? -8.572 -11.537 -11.570 1.00 98.19 229 ILE A O 1
ATOM 1811 N N . GLY A 1 230 ? -7.868 -10.212 -9.894 1.00 98.25 230 GLY A N 1
ATOM 1812 C CA . GLY A 1 230 ? -7.786 -11.269 -8.886 1.00 98.25 230 GLY A CA 1
ATOM 1813 C C . GLY A 1 230 ? -9.092 -11.550 -8.148 1.00 98.25 230 GLY A C 1
ATOM 1814 O O . GLY A 1 230 ? -10.200 -11.244 -8.609 1.00 98.25 230 GLY A O 1
ATOM 1815 N N . ALA A 1 231 ? -8.968 -12.160 -6.969 1.00 98.19 231 ALA A N 1
ATOM 1816 C CA . ALA A 1 231 ? -10.104 -12.449 -6.100 1.00 98.19 231 ALA A CA 1
ATOM 1817 C C . ALA A 1 231 ? -10.935 -11.180 -5.839 1.00 98.19 231 ALA A C 1
ATOM 1819 O O . ALA A 1 231 ? -10.400 -10.081 -5.736 1.00 98.19 231 ALA A O 1
ATOM 1820 N N . ARG A 1 232 ? -12.265 -11.307 -5.773 1.00 98.31 232 ARG A N 1
ATOM 1821 C CA . ARG A 1 232 ? -13.134 -10.152 -5.488 1.00 98.31 232 ARG A CA 1
ATOM 1822 C C . ARG A 1 232 ? -12.969 -9.717 -4.028 1.00 98.31 232 ARG A C 1
ATOM 1824 O O . ARG A 1 232 ? -12.660 -10.571 -3.194 1.00 98.31 232 ARG A O 1
ATOM 1831 N N . PRO A 1 233 ? -13.236 -8.438 -3.697 1.00 98.25 233 PRO A N 1
ATOM 1832 C CA . PRO A 1 233 ? -13.202 -7.990 -2.317 1.00 98.25 233 PRO A CA 1
ATOM 1833 C C . PRO A 1 233 ? -14.079 -8.869 -1.421 1.00 98.25 233 PRO A C 1
ATOM 1835 O O . PRO A 1 233 ? -15.280 -9.017 -1.656 1.00 98.25 233 PRO A O 1
ATOM 1838 N N . GLN A 1 234 ? -13.468 -9.469 -0.406 1.00 97.81 234 GLN A N 1
ATOM 1839 C CA . GLN A 1 234 ? -14.110 -10.434 0.477 1.00 97.81 234 GLN A CA 1
ATOM 1840 C C . GLN A 1 234 ? -13.500 -10.323 1.871 1.00 97.81 234 GLN A C 1
ATOM 1842 O O . GLN A 1 234 ? -12.290 -10.459 2.036 1.00 97.81 234 GLN A O 1
ATOM 1847 N N . ALA A 1 235 ? -14.352 -10.117 2.877 1.00 97.69 235 ALA A N 1
ATOM 1848 C CA . ALA A 1 235 ? -13.948 -10.170 4.279 1.00 97.69 235 ALA A CA 1
ATOM 1849 C C . ALA A 1 235 ? -13.701 -11.619 4.724 1.00 97.69 235 ALA A C 1
ATOM 1851 O O . ALA A 1 235 ? -14.455 -12.515 4.334 1.00 97.69 235 ALA A O 1
ATOM 1852 N N . ASN A 1 236 ? -12.689 -11.831 5.568 1.00 97.56 236 ASN A N 1
ATOM 1853 C CA . ASN A 1 236 ? -12.247 -13.144 6.059 1.00 97.56 236 ASN A CA 1
ATOM 1854 C C . ASN A 1 236 ? -12.160 -14.196 4.933 1.00 97.56 236 ASN A C 1
ATOM 1856 O O . ASN A 1 236 ? -12.856 -15.218 4.977 1.00 97.56 236 ASN A O 1
ATOM 1860 N N . PRO A 1 237 ? -11.373 -13.938 3.874 1.00 97.81 237 PRO A N 1
ATOM 1861 C CA . PRO A 1 237 ? -11.429 -14.736 2.654 1.00 97.81 237 PRO A CA 1
ATOM 1862 C C . PRO A 1 237 ? -10.863 -16.150 2.831 1.00 97.81 237 PRO A C 1
ATOM 1864 O O . PRO A 1 237 ? -11.267 -17.061 2.109 1.00 97.81 237 PRO A O 1
ATOM 1867 N N . ILE A 1 238 ? -9.950 -16.352 3.790 1.00 97.88 238 ILE A N 1
ATOM 1868 C CA . ILE A 1 238 ? -9.204 -17.600 3.965 1.00 97.88 238 ILE A CA 1
ATOM 1869 C C . ILE A 1 238 ? -9.451 -18.193 5.354 1.00 97.88 238 ILE A C 1
ATOM 1871 O O . ILE A 1 238 ? -9.082 -17.623 6.379 1.00 97.88 238 ILE A O 1
ATOM 1875 N N . SER A 1 239 ? -10.040 -19.389 5.385 1.00 97.00 239 SER A N 1
ATOM 1876 C CA . SER A 1 239 ? -10.262 -20.142 6.623 1.00 97.00 239 SER A CA 1
ATOM 1877 C C . SER A 1 239 ? -8.939 -20.451 7.331 1.00 97.00 239 SER A C 1
ATOM 1879 O O . SER A 1 239 ? -8.036 -21.030 6.731 1.00 97.00 239 SER A O 1
ATOM 1881 N N . GLY A 1 240 ? -8.853 -20.139 8.627 1.00 96.44 240 GLY A N 1
ATOM 1882 C CA . GLY A 1 240 ? -7.659 -20.377 9.447 1.00 96.44 240 GLY A CA 1
ATOM 1883 C C . GLY A 1 240 ? -6.617 -19.254 9.405 1.00 96.44 240 GLY A C 1
ATOM 1884 O O . GLY A 1 240 ? -5.605 -19.352 10.098 1.00 96.44 240 GLY A O 1
ATOM 1885 N N . MET A 1 241 ? -6.866 -18.182 8.646 1.00 97.88 241 MET A N 1
ATOM 1886 C CA . MET A 1 241 ? -6.085 -16.942 8.674 1.00 97.88 241 MET A CA 1
ATOM 1887 C C . MET A 1 241 ? -6.927 -15.811 9.275 1.00 97.88 241 MET A C 1
ATOM 1889 O O . MET A 1 241 ? -7.222 -14.830 8.607 1.00 97.88 241 MET A O 1
ATOM 1893 N N . ASP A 1 242 ? -7.306 -15.929 10.551 1.00 97.50 242 ASP A N 1
ATOM 1894 C CA . ASP A 1 242 ? -8.174 -14.948 11.238 1.00 97.50 242 ASP A CA 1
ATOM 1895 C C . ASP A 1 242 ? -7.542 -13.540 11.367 1.00 97.50 242 ASP A C 1
ATOM 1897 O O . ASP A 1 242 ? -8.205 -12.585 11.763 1.00 97.50 242 ASP A O 1
ATOM 1901 N N . TYR A 1 243 ? -6.250 -13.409 11.050 1.00 98.25 243 TYR A N 1
ATOM 1902 C CA . TYR A 1 243 ? -5.528 -12.140 10.945 1.00 98.25 243 TYR A CA 1
ATOM 1903 C C . TYR A 1 243 ? -5.599 -11.513 9.541 1.00 98.25 243 TYR A C 1
ATOM 1905 O O . TYR A 1 243 ? -5.115 -10.401 9.360 1.00 98.25 243 TYR A O 1
ATOM 1913 N N . LEU A 1 244 ? -6.181 -12.182 8.544 1.00 98.81 244 LEU A N 1
ATOM 1914 C CA . LEU A 1 244 ? -6.456 -11.619 7.221 1.00 98.81 244 LEU A CA 1
ATOM 1915 C C . LEU A 1 244 ? -7.894 -11.090 7.193 1.00 98.81 244 LEU A C 1
ATOM 1917 O O . LEU A 1 244 ? -8.845 -11.837 6.961 1.00 98.81 244 LEU A O 1
ATOM 1921 N N . ASP A 1 245 ? -8.041 -9.787 7.419 1.00 98.81 245 ASP A N 1
ATOM 1922 C CA . ASP A 1 245 ? -9.342 -9.128 7.508 1.00 98.81 245 ASP A CA 1
ATOM 1923 C C . ASP A 1 245 ? -10.069 -9.148 6.153 1.00 98.81 245 ASP A C 1
ATOM 1925 O O . ASP A 1 245 ? -11.280 -9.390 6.112 1.00 98.81 245 ASP A O 1
ATOM 1929 N N . ALA A 1 246 ? -9.363 -8.916 5.038 1.00 98.75 246 ALA A N 1
ATOM 1930 C CA . ALA A 1 246 ? -9.978 -8.926 3.711 1.00 98.75 246 ALA A CA 1
ATOM 1931 C C . ALA A 1 246 ? -8.994 -9.126 2.549 1.00 98.75 246 ALA A C 1
ATOM 1933 O O . ALA A 1 246 ? -7.861 -8.652 2.577 1.00 98.75 246 ALA A O 1
ATOM 1934 N N . PHE A 1 247 ? -9.504 -9.711 1.466 1.00 98.81 247 PHE A N 1
ATOM 1935 C CA . PHE A 1 247 ? -9.076 -9.322 0.126 1.00 98.81 247 PHE A CA 1
ATOM 1936 C C . PHE A 1 247 ? -9.793 -8.031 -0.240 1.00 98.81 247 PHE A C 1
ATOM 1938 O O . PHE A 1 247 ? -10.999 -7.902 -0.003 1.00 98.81 247 PHE A O 1
ATOM 1945 N N . TYR A 1 248 ? -9.071 -7.076 -0.812 1.00 98.56 248 TYR A N 1
ATOM 1946 C CA . TYR A 1 248 ? -9.644 -5.819 -1.274 1.00 98.56 248 TYR A CA 1
ATOM 1947 C C . TYR A 1 248 ? -9.013 -5.393 -2.596 1.00 98.56 248 TYR A C 1
ATOM 1949 O O . TYR A 1 248 ? -7.967 -5.899 -2.981 1.00 98.56 248 TYR A O 1
ATOM 1957 N N . TRP A 1 249 ? -9.660 -4.479 -3.311 1.00 98.44 249 TRP A N 1
ATOM 1958 C CA . TRP A 1 249 ? -9.097 -3.860 -4.509 1.00 98.44 249 TRP A CA 1
ATOM 1959 C C . TRP A 1 249 ? -8.692 -2.442 -4.152 1.00 98.44 249 TRP A C 1
ATOM 1961 O O . TRP A 1 249 ? -9.548 -1.563 -4.068 1.00 98.44 249 TRP A O 1
ATOM 1971 N N . VAL A 1 250 ? -7.404 -2.245 -3.867 1.00 98.38 250 VAL A N 1
ATOM 1972 C CA . VAL A 1 250 ? -6.885 -0.932 -3.462 1.00 98.38 250 VAL A CA 1
ATOM 1973 C C . VAL A 1 250 ? -6.570 -0.106 -4.702 1.00 98.38 250 VAL A C 1
ATOM 1975 O O . VAL A 1 250 ? -7.110 0.988 -4.853 1.00 98.38 250 VAL A O 1
ATOM 1978 N N . LYS A 1 251 ? -5.757 -0.638 -5.622 1.00 98.31 251 LYS A N 1
ATOM 1979 C CA . LYS A 1 251 ? -5.541 -0.019 -6.933 1.00 98.31 251 LYS A CA 1
ATOM 1980 C C . LYS A 1 251 ? -6.757 -0.252 -7.839 1.00 98.31 251 LYS A C 1
ATOM 1982 O O . LYS A 1 251 ? -7.102 -1.402 -8.113 1.00 98.31 251 LYS A O 1
ATOM 1987 N N . PRO A 1 252 ? -7.391 0.801 -8.381 1.00 97.69 252 PRO A N 1
ATOM 1988 C CA . PRO A 1 252 ? -8.445 0.616 -9.367 1.00 97.69 252 PRO A CA 1
ATOM 1989 C C . PRO A 1 252 ? -7.850 0.078 -10.673 1.00 97.69 252 PRO A C 1
ATOM 1991 O O . PRO A 1 252 ? -7.031 0.738 -11.321 1.00 97.69 252 PRO A O 1
ATOM 1994 N N . LEU A 1 253 ? -8.251 -1.130 -11.080 1.00 96.31 253 LEU A N 1
ATOM 1995 C CA . LEU A 1 253 ? -7.851 -1.649 -12.384 1.00 96.31 253 LEU A CA 1
ATOM 1996 C C . LEU A 1 253 ? -8.377 -0.720 -13.487 1.00 96.31 253 LEU A C 1
ATOM 1998 O O . LEU A 1 253 ? -9.558 -0.381 -13.526 1.00 96.31 253 LEU A O 1
ATOM 2002 N N . GLY A 1 254 ? -7.490 -0.376 -14.419 1.00 95.25 254 GLY A N 1
ATOM 2003 C CA . GLY A 1 254 ? -7.785 0.516 -15.535 1.00 95.25 254 GLY A CA 1
ATOM 2004 C C . GLY A 1 254 ? -7.228 1.917 -15.330 1.00 95.25 254 GLY A C 1
ATOM 2005 O O . GLY A 1 254 ? -7.086 2.641 -16.304 1.00 95.25 254 GLY A O 1
ATOM 2006 N N . GLU A 1 255 ? -6.824 2.295 -14.120 1.00 98.31 255 GLU A N 1
ATOM 2007 C CA . GLU A 1 255 ? -5.996 3.484 -13.928 1.00 98.31 255 GLU A CA 1
ATOM 2008 C C . GLU A 1 255 ? -4.529 3.153 -14.209 1.00 98.31 255 GLU A C 1
ATOM 2010 O O . GLU A 1 255 ? -3.961 2.267 -13.569 1.00 98.31 255 GLU A O 1
ATOM 2015 N N . SER A 1 256 ? -3.905 3.884 -15.135 1.00 98.19 256 SER A N 1
ATOM 2016 C CA . SER A 1 256 ? -2.490 3.715 -15.483 1.00 98.19 256 SER A CA 1
ATOM 2017 C C . SER A 1 256 ? -1.585 3.863 -14.256 1.00 98.19 256 SER A C 1
ATOM 2019 O O . SER A 1 256 ? -1.868 4.651 -13.345 1.00 98.19 256 SER A O 1
ATOM 2021 N N . ASP A 1 257 ? -0.485 3.118 -14.240 1.00 97.56 257 ASP A N 1
ATOM 2022 C CA . ASP A 1 257 ? 0.601 3.263 -13.266 1.00 97.56 257 ASP A CA 1
ATOM 2023 C C . ASP A 1 257 ? 1.580 4.383 -13.659 1.00 97.56 257 ASP A C 1
ATOM 2025 O O . ASP A 1 257 ? 2.267 4.930 -12.804 1.00 97.56 257 ASP A O 1
ATOM 2029 N N . GLY A 1 258 ? 1.620 4.767 -14.938 1.00 97.12 258 GLY A N 1
ATOM 2030 C CA . GLY A 1 258 ? 2.556 5.761 -15.459 1.00 97.12 258 GLY A CA 1
ATOM 2031 C C . GLY A 1 258 ? 2.564 5.843 -16.982 1.00 97.12 258 GLY A C 1
ATOM 2032 O O . GLY A 1 258 ? 2.176 4.906 -17.680 1.00 97.12 258 GLY A O 1
ATOM 2033 N N . THR A 1 259 ? 2.990 6.992 -17.502 1.00 97.75 259 THR A N 1
ATOM 2034 C CA . THR A 1 259 ? 3.077 7.223 -18.950 1.00 97.75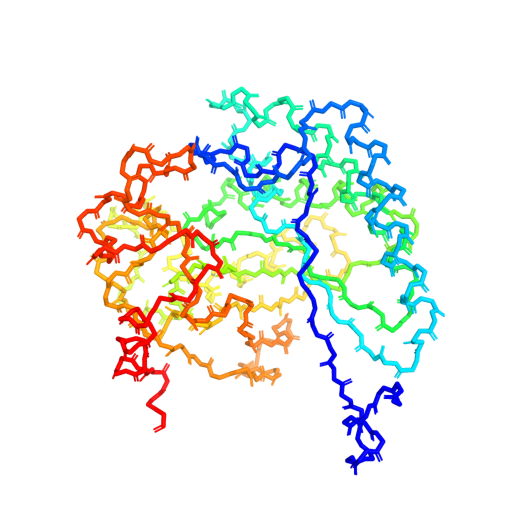 259 THR A CA 1
ATOM 2035 C C . THR A 1 259 ? 4.213 6.419 -19.570 1.00 97.75 259 THR A C 1
ATOM 2037 O O . THR A 1 259 ? 5.273 6.261 -18.969 1.00 97.75 259 THR A O 1
ATOM 2040 N N . SER A 1 260 ? 4.011 5.945 -20.799 1.00 98.00 260 SER A N 1
ATOM 2041 C CA . SER A 1 260 ? 5.080 5.340 -21.601 1.00 98.00 260 SER A CA 1
ATOM 2042 C C . SER A 1 260 ? 5.758 6.325 -22.557 1.00 98.00 260 SER A C 1
ATOM 2044 O O . SER A 1 260 ? 6.536 5.909 -23.412 1.00 98.00 260 SER A O 1
ATOM 2046 N N . ASP A 1 261 ? 5.390 7.606 -22.505 1.00 97.81 261 ASP A N 1
ATOM 2047 C CA . ASP A 1 261 ? 6.040 8.665 -23.277 1.00 97.81 261 ASP A CA 1
ATOM 2048 C C . ASP A 1 261 ? 7.341 9.085 -22.581 1.00 97.81 261 ASP A C 1
ATOM 2050 O O . ASP A 1 261 ? 7.306 9.789 -21.576 1.00 97.81 261 ASP A O 1
ATOM 2054 N N . GLU A 1 262 ? 8.485 8.680 -23.137 1.00 96.69 262 GLU A N 1
ATOM 2055 C CA . GLU A 1 262 ? 9.823 8.992 -22.609 1.00 96.69 262 GLU A CA 1
ATOM 2056 C C . GLU A 1 262 ? 10.124 10.499 -22.533 1.00 96.69 262 GLU A C 1
ATOM 2058 O O . GLU A 1 262 ? 11.032 10.916 -21.815 1.00 96.69 262 GLU A O 1
ATOM 2063 N N . SER A 1 263 ? 9.378 11.332 -23.268 1.00 96.62 263 SER A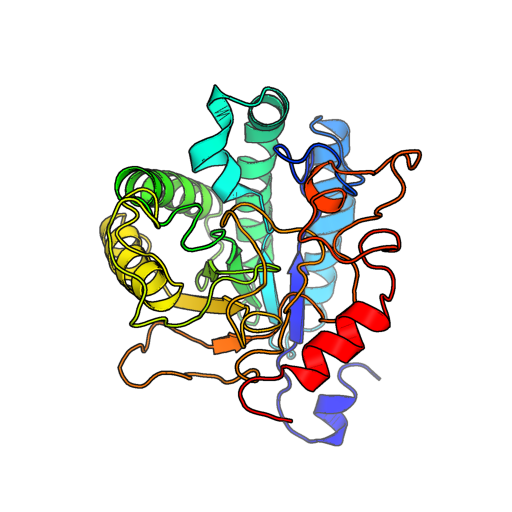 N 1
ATOM 2064 C CA . SER A 1 263 ? 9.521 12.790 -23.223 1.00 96.62 263 SER A CA 1
ATOM 2065 C C . SER A 1 263 ? 8.698 13.452 -22.113 1.00 96.62 263 SER A C 1
ATOM 2067 O O . SER A 1 263 ? 8.888 14.639 -21.824 1.00 96.62 263 SER A O 1
ATOM 2069 N N . ALA A 1 264 ? 7.788 12.711 -21.475 1.00 95.50 264 ALA A N 1
ATOM 2070 C CA . ALA A 1 264 ? 6.947 13.242 -20.419 1.00 95.50 264 ALA A CA 1
ATOM 2071 C C . ALA A 1 264 ? 7.769 13.552 -19.162 1.00 95.50 264 ALA A C 1
ATOM 2073 O O . ALA A 1 264 ? 8.637 12.789 -18.743 1.00 95.50 264 ALA A O 1
ATOM 2074 N N . LYS A 1 265 ? 7.437 14.663 -18.491 1.00 92.00 265 LYS A N 1
ATOM 2075 C CA . LYS A 1 265 ? 8.125 15.115 -17.267 1.00 92.00 265 LYS A CA 1
ATOM 2076 C C . LYS A 1 265 ? 8.157 14.048 -16.161 1.00 92.00 265 LYS A C 1
ATOM 2078 O O . LYS A 1 265 ? 9.051 14.078 -15.324 1.00 92.00 265 LYS A O 1
ATOM 2083 N N . ARG A 1 266 ? 7.154 13.168 -16.127 1.00 90.12 266 ARG A N 1
ATOM 2084 C CA . ARG A 1 266 ? 6.936 12.163 -15.074 1.00 90.12 266 ARG A CA 1
ATOM 2085 C C . ARG A 1 266 ? 7.093 10.737 -15.598 1.00 90.12 266 ARG A C 1
ATOM 2087 O O . ARG A 1 266 ? 6.512 9.810 -15.048 1.00 90.12 266 ARG A O 1
ATOM 2094 N N . TYR A 1 267 ? 7.823 10.581 -16.697 1.00 95.56 267 TYR A N 1
ATOM 2095 C CA . TYR A 1 267 ? 8.182 9.269 -17.200 1.00 95.56 267 TYR A CA 1
ATOM 2096 C C . TYR A 1 267 ? 9.060 8.535 -16.182 1.00 95.56 267 TYR A C 1
ATOM 2098 O O . TYR A 1 267 ? 10.066 9.074 -15.718 1.00 95.56 267 TYR A O 1
ATOM 2106 N N . ASP A 1 268 ? 8.682 7.299 -15.875 1.00 94.38 268 ASP A N 1
ATOM 2107 C CA . ASP A 1 268 ? 9.499 6.360 -15.118 1.00 94.38 268 ASP A CA 1
ATOM 2108 C C . ASP A 1 268 ? 9.971 5.242 -16.059 1.00 94.38 268 ASP A C 1
ATOM 2110 O O . ASP A 1 268 ? 9.187 4.689 -16.836 1.00 94.38 268 ASP A O 1
ATOM 2114 N N . GLY A 1 269 ? 11.259 4.899 -15.987 1.00 94.31 269 GLY A N 1
ATOM 2115 C CA . GLY A 1 269 ? 11.877 3.865 -16.816 1.00 94.31 269 GLY A CA 1
ATOM 2116 C C . GLY A 1 269 ? 11.185 2.502 -16.732 1.00 94.31 269 GLY A C 1
ATOM 2117 O O . GLY A 1 269 ? 11.140 1.797 -17.742 1.00 94.31 269 GLY A O 1
ATOM 2118 N N . TYR A 1 270 ? 10.563 2.159 -15.597 1.00 95.25 270 TYR A N 1
ATOM 2119 C CA . TYR A 1 270 ? 9.788 0.921 -15.457 1.00 95.25 270 TYR A CA 1
ATOM 2120 C C . TYR A 1 270 ? 8.576 0.870 -16.400 1.00 95.25 270 TYR A C 1
ATOM 2122 O O . TYR A 1 270 ? 8.205 -0.207 -16.865 1.00 95.25 270 TYR A O 1
ATOM 2130 N N . CYS A 1 271 ? 7.996 2.018 -16.763 1.00 97.12 271 CYS A N 1
ATOM 2131 C CA . CYS A 1 271 ? 6.907 2.105 -17.742 1.00 97.12 271 CYS A CA 1
ATOM 2132 C C . CYS A 1 271 ? 7.385 1.943 -19.197 1.00 97.12 271 CYS A C 1
ATOM 2134 O O . CYS A 1 271 ? 6.579 1.748 -20.111 1.00 97.12 271 CYS A O 1
ATOM 2136 N N . GLY A 1 272 ? 8.702 1.976 -19.422 1.00 96.25 272 GLY A N 1
ATOM 2137 C CA . GLY A 1 272 ? 9.343 1.673 -20.700 1.00 96.25 272 GLY A CA 1
ATOM 2138 C C . GLY A 1 272 ? 9.643 0.194 -20.927 1.00 96.25 272 GLY A C 1
ATOM 2139 O O . GLY A 1 272 ? 9.868 -0.205 -22.074 1.00 96.25 272 GLY A O 1
ATOM 2140 N N . HIS A 1 273 ? 9.614 -0.636 -19.878 1.00 96.69 273 HIS A N 1
ATOM 2141 C CA . HIS A 1 273 ? 9.998 -2.050 -19.951 1.00 96.69 273 HIS A CA 1
ATOM 2142 C C . HIS A 1 273 ? 9.162 -2.836 -20.965 1.00 96.69 273 HIS A C 1
ATOM 2144 O O . HIS A 1 273 ? 8.005 -2.509 -21.231 1.00 96.69 273 HIS A O 1
ATOM 2150 N N . ALA A 1 274 ? 9.739 -3.887 -21.554 1.00 97.06 274 ALA A N 1
ATOM 2151 C CA . ALA A 1 274 ? 9.084 -4.686 -22.597 1.00 97.06 274 ALA A CA 1
ATOM 2152 C C . ALA A 1 274 ? 7.743 -5.292 -22.144 1.00 97.06 274 ALA A C 1
ATOM 2154 O O . ALA A 1 274 ? 6.834 -5.431 -22.956 1.00 97.06 274 ALA A O 1
ATOM 2155 N N . THR A 1 275 ? 7.629 -5.588 -20.851 1.00 97.25 275 THR A N 1
ATOM 2156 C CA . THR A 1 275 ? 6.461 -6.167 -20.177 1.00 97.25 275 THR A CA 1
ATOM 2157 C C . THR A 1 275 ? 5.446 -5.120 -19.711 1.00 97.25 275 THR A C 1
ATOM 2159 O O . THR A 1 275 ? 4.356 -5.493 -19.286 1.00 97.25 275 THR A O 1
ATOM 2162 N N . ALA A 1 276 ? 5.742 -3.822 -19.839 1.00 98.06 276 ALA A N 1
ATOM 2163 C CA . ALA A 1 276 ? 4.789 -2.741 -19.602 1.00 98.06 276 ALA A CA 1
ATOM 2164 C C . ALA A 1 276 ? 3.943 -2.478 -20.862 1.00 98.06 276 ALA A C 1
ATOM 2166 O O . ALA A 1 276 ? 4.473 -2.283 -21.964 1.00 98.06 276 ALA A O 1
ATOM 2167 N N . MET A 1 277 ? 2.619 -2.462 -20.703 1.00 98.31 277 MET A N 1
ATOM 2168 C CA . MET A 1 277 ? 1.651 -2.238 -21.771 1.00 98.31 277 MET A CA 1
ATOM 2169 C C . MET A 1 277 ? 1.771 -0.816 -22.317 1.00 98.31 277 MET A C 1
ATOM 2171 O O . MET A 1 277 ? 1.778 0.156 -21.566 1.00 98.31 277 MET A O 1
ATOM 2175 N N . LYS A 1 278 ? 1.824 -0.695 -23.649 1.00 97.94 278 LYS A N 1
ATOM 2176 C CA . LYS A 1 278 ? 2.057 0.569 -24.360 1.00 97.94 278 LYS A CA 1
ATOM 2177 C C . LYS A 1 278 ? 1.122 0.746 -25.567 1.00 97.94 278 LYS A C 1
ATOM 2179 O O . LYS A 1 278 ? 0.710 -0.249 -26.171 1.00 97.94 278 LYS A O 1
ATOM 2184 N N . PRO A 1 279 ? 0.825 1.992 -25.983 1.00 98.12 279 PRO A N 1
ATOM 2185 C CA . PRO A 1 279 ? 1.137 3.240 -25.280 1.00 98.12 279 PRO A CA 1
ATOM 2186 C C . PRO A 1 279 ? 0.256 3.412 -24.030 1.00 98.12 279 PRO A C 1
ATOM 2188 O O . PRO A 1 279 ? -0.943 3.136 -24.092 1.00 98.12 279 PRO A O 1
ATOM 2191 N N . ALA A 1 280 ? 0.852 3.862 -22.923 1.00 98.31 280 ALA A N 1
ATOM 2192 C CA . ALA A 1 280 ? 0.167 4.104 -21.653 1.00 98.31 280 ALA A CA 1
ATOM 2193 C C . ALA A 1 280 ? 0.003 5.610 -21.380 1.00 98.31 280 ALA A C 1
ATOM 2195 O O . ALA A 1 280 ? 0.934 6.373 -21.661 1.00 98.31 280 ALA A O 1
ATOM 2196 N N . PRO A 1 281 ? -1.147 6.051 -20.833 1.00 98.19 281 PRO A N 1
ATOM 2197 C CA . PRO A 1 281 ? -1.359 7.439 -20.434 1.00 98.19 281 PRO A CA 1
ATOM 2198 C C . PRO A 1 281 ? -0.684 7.744 -19.086 1.00 98.19 281 PRO A C 1
ATOM 2200 O O . PRO A 1 281 ? -0.137 6.855 -18.435 1.00 98.19 281 PRO A O 1
ATOM 2203 N N . GLU A 1 282 ? -0.749 9.002 -18.646 1.00 97.44 282 GLU A N 1
ATOM 2204 C CA . GLU A 1 282 ? -0.233 9.435 -17.338 1.00 97.44 282 GLU A CA 1
ATOM 2205 C C . GLU A 1 282 ? -0.833 8.626 -16.179 1.00 97.44 282 GLU A C 1
ATOM 2207 O O . GLU A 1 282 ? -1.979 8.177 -16.254 1.00 97.44 282 GLU A O 1
ATOM 2212 N N . ALA A 1 283 ? -0.079 8.465 -15.087 1.00 96.12 283 ALA A N 1
ATOM 2213 C CA . ALA A 1 283 ? -0.550 7.692 -13.938 1.00 96.12 283 ALA A CA 1
ATOM 2214 C C . ALA A 1 283 ? -1.879 8.246 -13.390 1.00 96.12 283 ALA A C 1
ATOM 2216 O O . ALA A 1 283 ? -2.082 9.461 -13.324 1.00 96.12 283 ALA A O 1
ATOM 2217 N N . GLY A 1 284 ? -2.788 7.348 -13.012 1.00 95.50 284 GLY A N 1
ATOM 2218 C CA . GLY A 1 284 ? -4.145 7.678 -12.565 1.00 95.50 284 GLY A CA 1
ATOM 2219 C C . GLY A 1 284 ? -5.135 7.980 -13.698 1.00 95.50 284 GLY A C 1
ATOM 2220 O O . GLY A 1 284 ? -6.338 8.022 -13.457 1.00 95.50 284 GLY A O 1
ATOM 2221 N N . GLN A 1 285 ? -4.680 8.163 -14.944 1.00 98.00 285 GLN A N 1
ATOM 2222 C CA . GLN A 1 285 ? -5.591 8.303 -16.083 1.00 98.00 285 GLN A CA 1
ATOM 2223 C C . GLN A 1 285 ? -6.128 6.947 -16.543 1.00 98.00 285 GLN A C 1
ATOM 2225 O O . GLN A 1 285 ? -5.471 5.914 -16.410 1.00 98.00 285 GLN A O 1
ATOM 2230 N N . TRP A 1 286 ? -7.319 6.970 -17.144 1.00 98.56 286 TRP A N 1
ATOM 2231 C CA . TRP A 1 286 ? -7.964 5.779 -17.684 1.00 98.56 286 TRP A CA 1
ATOM 2232 C C . TRP A 1 286 ? -7.163 5.151 -18.832 1.00 98.56 286 TRP A C 1
ATOM 2234 O O . TRP A 1 286 ? -6.861 5.805 -19.832 1.00 98.56 286 TRP A O 1
ATOM 2244 N N . PHE A 1 287 ? -6.893 3.855 -18.716 1.00 98.69 287 PHE A N 1
ATOM 2245 C CA . PHE A 1 287 ? -6.151 3.033 -19.656 1.00 98.69 287 PHE A CA 1
ATOM 2246 C C . PHE A 1 287 ? -7.011 1.851 -20.124 1.00 98.69 287 PHE A C 1
ATOM 2248 O O . PHE A 1 287 ? -6.935 0.734 -19.611 1.00 98.69 287 PHE A O 1
ATOM 2255 N N . GLN A 1 288 ? -7.806 2.106 -21.166 1.00 98.56 288 GLN A N 1
ATOM 2256 C CA . GLN A 1 288 ? -8.798 1.166 -21.700 1.00 98.56 288 GLN A CA 1
ATOM 2257 C C . GLN A 1 288 ? -8.233 -0.230 -22.006 1.00 98.56 288 GLN A C 1
ATOM 2259 O O . GLN A 1 288 ? -8.815 -1.220 -21.584 1.00 98.56 288 GLN A O 1
ATOM 2264 N N . LYS A 1 289 ? -7.092 -0.325 -22.703 1.00 98.06 289 LYS A N 1
ATOM 2265 C CA . LYS A 1 289 ? -6.522 -1.627 -23.099 1.00 98.06 289 LYS A CA 1
ATOM 2266 C C . LYS A 1 289 ? -6.081 -2.469 -21.902 1.00 98.06 289 LYS A C 1
ATOM 2268 O O . LYS A 1 289 ? -6.263 -3.681 -21.902 1.00 98.06 289 LYS A O 1
ATOM 2273 N N . HIS A 1 290 ? -5.509 -1.825 -20.887 1.00 98.31 290 HIS A N 1
ATOM 2274 C CA . HIS A 1 290 ? -5.085 -2.503 -19.665 1.00 98.31 290 HIS A CA 1
ATOM 2275 C C . HIS A 1 290 ? -6.299 -2.985 -18.863 1.00 98.31 290 HIS A C 1
ATOM 2277 O O . HIS A 1 290 ? -6.287 -4.083 -18.312 1.00 98.31 290 HIS A O 1
ATOM 2283 N N . PHE A 1 291 ? -7.372 -2.188 -18.836 1.00 98.62 291 PHE A N 1
ATOM 2284 C CA . PHE A 1 291 ? -8.648 -2.603 -18.260 1.00 98.62 291 PHE A CA 1
ATOM 2285 C C . PHE A 1 291 ? -9.238 -3.818 -18.992 1.00 98.62 291 PHE A C 1
ATOM 2287 O O . PHE A 1 291 ? -9.534 -4.816 -18.345 1.00 98.62 291 PHE A O 1
ATOM 2294 N N . GLU A 1 292 ? -9.346 -3.767 -20.325 1.00 98.50 292 GLU A N 1
ATOM 2295 C CA . GLU A 1 292 ? -9.869 -4.864 -21.157 1.00 98.50 292 GLU A CA 1
ATOM 2296 C C . GLU A 1 292 ? -9.103 -6.172 -20.935 1.00 98.50 292 GLU A C 1
ATOM 2298 O O . GLU A 1 292 ? -9.724 -7.188 -20.627 1.00 98.50 292 GLU A O 1
ATOM 2303 N N . GLN A 1 293 ? -7.765 -6.138 -20.983 1.00 98.06 293 GLN A N 1
ATOM 2304 C CA . GLN A 1 293 ? -6.945 -7.323 -20.716 1.00 98.06 293 GLN A CA 1
ATOM 2305 C C . GLN A 1 293 ? -7.175 -7.870 -19.300 1.00 98.06 293 GLN A C 1
ATOM 2307 O O . GLN A 1 293 ? -7.281 -9.081 -19.116 1.00 98.06 293 GLN A O 1
ATOM 2312 N N . GLY A 1 294 ? -7.310 -6.990 -18.303 1.00 98.00 294 GLY A N 1
ATOM 2313 C CA . GLY A 1 294 ? -7.601 -7.409 -16.937 1.00 98.00 294 GLY A CA 1
ATOM 2314 C C . GLY A 1 294 ? -8.961 -8.103 -16.784 1.00 98.00 294 GLY A C 1
ATOM 2315 O O . GLY A 1 294 ? -9.066 -9.032 -15.982 1.00 98.00 294 GLY A O 1
ATOM 2316 N N . LEU A 1 295 ? -9.981 -7.700 -17.559 1.00 98.12 295 LEU A N 1
ATOM 2317 C CA . LEU A 1 295 ? -11.281 -8.384 -17.604 1.00 98.12 295 LEU A CA 1
ATOM 2318 C C . LEU A 1 295 ? -11.184 -9.752 -18.287 1.00 98.12 295 LEU A C 1
ATOM 2320 O O . LEU A 1 295 ? -11.722 -10.731 -17.773 1.00 98.12 295 LEU A O 1
ATOM 2324 N N . GLU A 1 296 ? -10.512 -9.815 -19.440 1.00 97.81 296 GLU A N 1
ATOM 2325 C CA . GLU A 1 296 ? -10.325 -11.052 -20.213 1.00 97.81 296 GLU A CA 1
ATOM 2326 C C . GLU A 1 296 ? -9.591 -12.119 -19.395 1.00 97.81 296 GLU A C 1
ATOM 2328 O O . GLU A 1 296 ? -9.971 -13.289 -19.405 1.00 97.81 296 GLU A O 1
ATOM 2333 N N . ASN A 1 297 ? -8.588 -11.690 -18.631 1.00 97.88 297 ASN A N 1
ATOM 2334 C CA . ASN A 1 297 ? -7.774 -12.528 -17.761 1.00 97.88 297 ASN A CA 1
ATOM 2335 C C . ASN A 1 297 ? -8.278 -12.518 -16.304 1.00 97.88 297 ASN A C 1
ATOM 2337 O O . ASN A 1 297 ? -7.498 -12.689 -15.372 1.00 97.88 297 ASN A O 1
ATOM 2341 N N . ALA A 1 298 ? -9.553 -12.243 -16.037 1.00 98.25 298 ALA A N 1
ATOM 2342 C CA . ALA A 1 298 ? -10.036 -12.279 -14.660 1.00 98.25 298 ALA A CA 1
ATOM 2343 C C . ALA A 1 298 ? -9.977 -13.709 -14.091 1.00 98.25 298 ALA A C 1
ATOM 2345 O O . ALA A 1 298 ? -10.488 -14.656 -14.692 1.00 98.25 298 ALA A O 1
ATOM 2346 N N . ASN A 1 299 ? -9.418 -13.858 -12.891 1.00 96.81 299 ASN A N 1
ATOM 2347 C CA . ASN A 1 299 ? -9.391 -15.114 -12.154 1.00 96.81 299 ASN A CA 1
ATOM 2348 C C . ASN A 1 299 ? -9.697 -14.887 -10.660 1.00 96.81 299 ASN A C 1
ATOM 2350 O O . ASN A 1 299 ? -8.868 -14.329 -9.939 1.00 96.81 299 ASN A O 1
ATOM 2354 N N . PRO A 1 300 ? -10.872 -15.332 -10.173 1.00 97.12 300 PRO A N 1
ATOM 2355 C CA . PRO A 1 300 ? -11.899 -16.075 -10.914 1.00 97.12 300 PRO A CA 1
ATOM 2356 C C . PRO A 1 300 ? -12.527 -15.275 -12.080 1.00 97.12 300 PRO A C 1
ATOM 2358 O O . PRO A 1 300 ? -12.578 -14.037 -11.993 1.00 97.12 300 PRO A O 1
ATOM 2361 N N . PRO A 1 301 ? -13.022 -15.952 -13.141 1.00 97.12 301 PRO A N 1
ATOM 2362 C CA . PRO A 1 301 ? -13.722 -15.298 -14.251 1.00 97.12 301 PRO A CA 1
ATOM 2363 C C . PRO A 1 301 ? -14.900 -14.431 -13.780 1.00 97.12 301 PRO A C 1
ATOM 2365 O O . PRO A 1 301 ? -15.494 -14.707 -12.735 1.00 97.12 301 PRO A O 1
ATOM 2368 N N . LEU A 1 302 ? -15.196 -13.360 -14.527 1.00 94.06 302 LEU A N 1
ATOM 2369 C CA . LEU A 1 302 ? -16.275 -12.396 -14.245 1.00 94.06 302 LEU A CA 1
ATOM 2370 C C . LEU A 1 302 ? -17.679 -12.945 -14.517 1.00 94.06 302 LEU A C 1
ATOM 2372 O O . LEU A 1 302 ? -17.849 -13.703 -15.498 1.00 94.06 302 LEU A O 1
#